Protein AF-A0A0L7QN24-F1 (afdb_monomer)

Nearest PDB structures (foldseek):
  1u5f-assembly1_A  TM=8.787E-01  e=1.308E-06  Mus musculus
  1u5g-assembly3_C  TM=8.044E-01  e=2.985E-06  Mus musculus
  1u5e-assembly1_B  TM=7.396E-01  e=1.473E-05  Mus musculus
  2w2w-assembly9_I  TM=8.359E-01  e=1.752E-04  Homo sapiens
  1u5d-assembly1_A  TM=7.646E-01  e=5.516E-05  Homo sapiens

InterPro domains:
  IPR001849 Pleckstrin homology domain [PF00169] (56-93)
  IPR001849 Pleckstrin homology domain [PF00169] (120-210)
  IPR001849 Pleckstrin homology domain [PS50003] (54-210)
  IPR011993 PH-like domain superfamily [G3DSA:2.30.29.30] (43-113)
  IPR011993 PH-like domain superfamily [G3DSA:2.30.29.30] (114-210)

Solvent-accessible surface area (backbone atoms only — not comparable to full-atom values): 12507 Å² total; per-residue (Å²): 89,30,50,73,88,40,77,46,84,88,54,50,72,71,52,52,53,47,62,64,65,67,79,55,100,60,45,41,35,41,38,55,60,59,75,85,81,79,66,85,83,74,82,79,82,85,80,94,80,79,92,85,69,80,60,80,42,72,48,79,46,76,41,76,56,87,65,94,61,101,57,96,45,72,43,72,28,20,34,39,33,38,92,88,74,47,78,45,77,38,81,52,77,73,72,40,72,60,61,57,49,51,58,58,51,34,66,37,27,58,78,68,58,75,85,55,79,44,71,49,70,34,34,33,59,46,96,59,43,89,81,52,97,31,96,81,24,48,45,74,27,24,34,41,31,44,64,35,28,40,35,36,19,80,39,70,82,31,57,40,35,84,45,74,46,80,36,61,59,18,34,38,31,57,58,37,89,86,52,80,82,51,66,52,25,26,26,38,40,45,78,53,82,91,50,76,68,44,43,38,24,34,95,38,67,70,65,63,74,109

Organism: NCBI:txid597456

Secondary structure (DSSP, 8-state):
-EETTEE-TT--HHHHHHHHTSS-SS-EEE---STTTS-----------S--PPPSEEEEEEEE----SS---EEEEEEEE-TTS-EEEESSS---HHHHHHHHHTTS-GGG--S-SEEEEEEEEPS-GGGSS-TTSEEEEEEEEETTEEEEESSTT-SS-SEEEE-TTPEEES--TTSTT-TTEEEEE-SSTTSPPEEEE-SSHHHHT-

Foldseek 3Di:
DDKPPHDCPPPDPVRVVCSQVVDDPKIKDADAFPVPPDDDPPPDPDDDDDPPDAFPDKDWDWDFDPDPDDDRDIAIWIWTQHPVRDIDTHNDPCPPVVVVVVVVCQQAQLVPDPPFPDWDKKWWAAPCCPPDPDVLSTDIWTWTHHRQKIFTHNDNGGGGGPDIDNQHRWMKIQDDPPSPPAPQKIKTHHPPNVDDIIIIHDPDVVVSVD

Sequence (210 aa):
MSVNGKSVMDATHSEVVRLAHSGTDVLELEVARTCNVLAPRVARTGTKEGTDEAPLCSGYLWRKSASSSTTDKWVR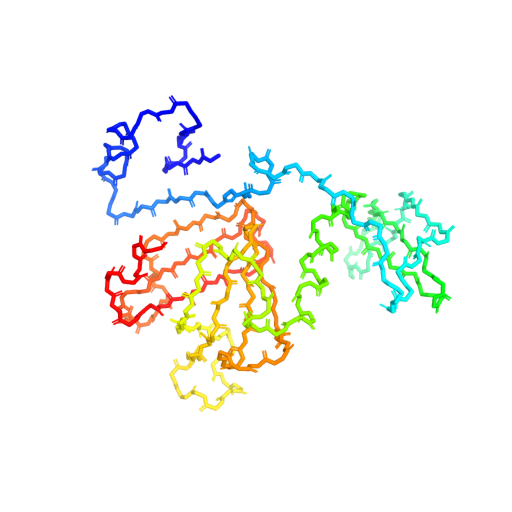RWFVLRRDNCLYYYKTDAIDTWLQASLRMSGTAACAIQRPDCFGYLSKQQEHARKTSSPTGWSRRYCVLKDAALYFYDDANAEKAFGVACLHGFRVHSSAPTSGGRKHAFELQPPDPTQRNYIFATESEMDKKR

Structure (mmCIF, N/CA/C/O backbone):
data_AF-A0A0L7QN24-F1
#
_entry.id   AF-A0A0L7QN24-F1
#
loop_
_atom_site.group_PDB
_atom_site.id
_atom_site.type_symbol
_atom_site.label_atom_id
_atom_site.label_alt_id
_atom_site.label_comp_id
_atom_site.label_asym_id
_atom_site.label_entity_id
_atom_site.label_seq_id
_atom_site.pdbx_PDB_ins_code
_atom_site.Cartn_x
_atom_site.Cartn_y
_atom_site.Cartn_z
_atom_site.occupancy
_atom_site.B_iso_or_equiv
_atom_site.auth_seq_id
_atom_site.auth_comp_id
_atom_site.auth_asym_id
_atom_site.auth_atom_id
_atom_site.pdbx_PDB_model_num
ATOM 1 N N . MET A 1 1 ? -12.753 -8.609 7.256 1.00 71.62 1 MET A N 1
ATOM 2 C CA . MET A 1 1 ? -13.008 -7.223 6.816 1.00 71.62 1 MET A CA 1
ATOM 3 C C . MET A 1 1 ? -13.867 -6.564 7.876 1.00 71.62 1 MET A C 1
ATOM 5 O O . MET A 1 1 ? -14.884 -7.147 8.248 1.00 71.62 1 MET A O 1
ATOM 9 N N . SER A 1 2 ? -13.442 -5.415 8.400 1.00 81.56 2 SER A N 1
ATOM 10 C CA . SER A 1 2 ? -14.141 -4.710 9.477 1.00 81.56 2 SER A CA 1
ATOM 11 C C . SER A 1 2 ? -14.136 -3.189 9.267 1.00 81.56 2 SER A C 1
ATOM 13 O O . SER A 1 2 ? -13.233 -2.654 8.621 1.00 81.56 2 SER A O 1
ATOM 15 N N . VAL A 1 3 ? -15.160 -2.512 9.796 1.00 82.00 3 VAL A N 1
ATOM 16 C CA . VAL A 1 3 ? -15.294 -1.045 9.845 1.00 82.00 3 VAL A CA 1
ATOM 17 C C . VAL A 1 3 ? -15.537 -0.645 11.296 1.00 82.00 3 VAL A C 1
ATOM 19 O O . VAL A 1 3 ? -16.446 -1.177 11.936 1.00 82.00 3 VAL A O 1
ATOM 22 N N . ASN A 1 4 ? -14.715 0.257 11.834 1.00 82.75 4 ASN A N 1
ATOM 23 C CA . ASN A 1 4 ? -14.750 0.684 13.238 1.00 82.75 4 ASN A CA 1
ATOM 24 C C . ASN A 1 4 ? -14.770 -0.514 14.216 1.00 82.75 4 ASN A C 1
ATOM 26 O O . ASN A 1 4 ? -15.547 -0.554 15.170 1.00 82.75 4 ASN A O 1
ATOM 30 N N . GLY A 1 5 ? -13.968 -1.548 13.923 1.00 76.75 5 GLY A N 1
ATOM 31 C CA . GLY A 1 5 ? -13.866 -2.777 14.721 1.00 76.75 5 GLY A CA 1
ATOM 32 C C . GLY A 1 5 ? -15.035 -3.764 14.586 1.00 76.75 5 GLY A C 1
ATOM 33 O O . GLY A 1 5 ? -14.993 -4.834 15.192 1.00 76.75 5 GLY A O 1
ATOM 34 N N . LYS A 1 6 ? -16.066 -3.459 13.788 1.00 81.62 6 LYS A N 1
ATOM 35 C CA . LYS A 1 6 ? -17.205 -4.357 13.536 1.00 81.62 6 LYS A CA 1
ATOM 36 C C . LYS A 1 6 ? -17.009 -5.123 12.232 1.00 81.62 6 LYS A C 1
ATOM 38 O O . LYS A 1 6 ? -16.718 -4.518 11.203 1.00 81.62 6 LYS A O 1
ATOM 43 N N . SER A 1 7 ? -17.168 -6.448 12.268 1.00 83.75 7 SER A N 1
ATOM 44 C CA . SER A 1 7 ? -17.110 -7.293 11.064 1.00 83.75 7 SER A CA 1
ATOM 45 C C . SER A 1 7 ? -18.200 -6.890 10.069 1.00 83.75 7 SER A C 1
ATOM 47 O O . SER A 1 7 ? -19.348 -6.700 10.462 1.00 83.75 7 SER A O 1
ATOM 49 N N . VAL A 1 8 ? -17.840 -6.782 8.788 1.00 84.69 8 VAL A N 1
ATOM 50 C CA . VAL A 1 8 ? -18.766 -6.432 7.691 1.00 84.69 8 VAL A CA 1
ATOM 51 C C . VAL A 1 8 ? -18.873 -7.526 6.628 1.00 84.69 8 VAL A C 1
ATOM 53 O O . VAL A 1 8 ? -19.396 -7.281 5.550 1.00 84.69 8 VAL A O 1
ATOM 56 N N . MET A 1 9 ? -18.373 -8.731 6.917 1.00 79.31 9 MET A N 1
ATOM 57 C CA . MET A 1 9 ? -18.348 -9.841 5.951 1.00 79.31 9 MET A CA 1
ATOM 58 C C . MET A 1 9 ? -19.751 -10.221 5.447 1.00 79.31 9 MET A C 1
ATOM 60 O O . MET A 1 9 ? -19.894 -10.547 4.275 1.00 79.31 9 MET A O 1
ATOM 64 N N . ASP A 1 10 ? -20.764 -10.102 6.310 1.00 81.25 10 ASP A N 1
ATOM 65 C CA . ASP A 1 10 ? -22.161 -10.453 6.016 1.00 81.25 10 ASP A CA 1
ATOM 66 C C . ASP A 1 10 ? -23.095 -9.224 6.018 1.00 81.25 10 ASP A C 1
ATOM 68 O O . ASP A 1 10 ? -24.317 -9.358 6.039 1.00 81.25 10 ASP A O 1
ATOM 72 N N . ALA A 1 11 ? -22.531 -8.010 6.039 1.00 81.62 11 ALA A N 1
ATOM 73 C CA . ALA A 1 11 ? -23.299 -6.771 6.141 1.00 81.62 11 ALA A CA 1
ATOM 74 C C . ALA A 1 11 ? -23.797 -6.290 4.769 1.00 81.62 11 ALA A C 1
ATOM 76 O O . ALA A 1 11 ? -23.082 -6.326 3.766 1.00 81.62 11 ALA A O 1
ATOM 77 N N . THR A 1 12 ? -25.013 -5.751 4.732 1.00 86.75 12 THR A N 1
ATOM 78 C CA . THR A 1 12 ? -25.559 -5.071 3.552 1.00 86.75 12 THR A CA 1
ATOM 79 C C . THR A 1 12 ? -24.846 -3.742 3.295 1.00 86.75 12 THR A C 1
ATOM 81 O O . THR A 1 12 ? -24.333 -3.098 4.212 1.00 86.75 12 THR A O 1
ATOM 84 N N . HIS A 1 13 ? -24.870 -3.258 2.048 1.00 78.12 13 HIS A N 1
ATOM 85 C CA . HIS A 1 13 ? -24.286 -1.957 1.696 1.00 78.12 13 HIS A CA 1
ATOM 86 C C . HIS A 1 13 ? -24.811 -0.820 2.593 1.00 78.12 13 HIS A C 1
ATOM 88 O O . HIS A 1 13 ? -24.036 -0.012 3.097 1.00 78.12 13 HIS A O 1
ATOM 94 N N . SER A 1 14 ? -26.118 -0.797 2.872 1.00 85.44 14 SER A N 1
ATOM 95 C CA . SER A 1 14 ? -26.737 0.192 3.762 1.00 85.44 14 SER A CA 1
ATOM 96 C C . SER A 1 14 ? -26.257 0.084 5.215 1.00 85.44 14 SER A C 1
ATOM 98 O O . SER A 1 14 ? -26.184 1.093 5.913 1.00 85.44 14 SER A O 1
ATOM 100 N N . GLU A 1 15 ? -25.925 -1.110 5.706 1.00 83.56 15 GLU A N 1
ATOM 101 C CA . GLU A 1 15 ? -25.316 -1.297 7.031 1.00 83.56 15 GLU A CA 1
ATOM 102 C C . GLU A 1 15 ? -23.884 -0.786 7.068 1.00 83.56 15 GLU A C 1
ATOM 104 O O . GLU A 1 15 ? -23.530 -0.063 7.996 1.00 83.56 15 GLU A O 1
ATOM 109 N N . VAL A 1 16 ? -23.093 -1.075 6.035 1.00 80.94 16 VAL A N 1
ATOM 110 C CA . VAL A 1 16 ? -21.716 -0.579 5.923 1.00 80.94 16 VAL A CA 1
ATOM 111 C C . VAL A 1 16 ? -21.689 0.947 5.851 1.00 80.94 16 VAL A C 1
ATOM 113 O O . VAL A 1 16 ? -20.918 1.578 6.569 1.00 80.94 16 VAL A O 1
ATOM 116 N N . VAL A 1 17 ? -22.575 1.559 5.061 1.00 80.94 17 VAL A N 1
ATOM 117 C CA . VAL A 1 17 ? -22.703 3.023 4.981 1.00 80.94 17 VAL A CA 1
ATOM 118 C C . VAL A 1 17 ? -23.107 3.615 6.333 1.00 80.94 17 VAL A C 1
ATOM 120 O O . VAL A 1 17 ? -22.530 4.608 6.769 1.00 80.94 17 VAL A O 1
ATOM 123 N N . ARG A 1 18 ? -24.058 2.994 7.044 1.00 82.75 18 ARG A N 1
ATOM 124 C CA . ARG A 1 18 ? -24.439 3.440 8.394 1.00 82.75 18 ARG A CA 1
ATOM 125 C C . ARG A 1 18 ? -23.278 3.339 9.378 1.00 82.75 18 ARG A C 1
ATOM 127 O O . ARG A 1 18 ? -23.085 4.267 10.152 1.00 82.75 18 ARG A O 1
ATOM 134 N N . LEU A 1 19 ? -22.501 2.257 9.333 1.00 81.25 19 LEU A N 1
ATOM 135 C CA . LEU A 1 19 ? -21.308 2.073 10.164 1.00 81.25 19 LEU A CA 1
ATOM 136 C C . LEU A 1 19 ? -20.216 3.097 9.847 1.00 81.25 19 LEU A C 1
ATOM 138 O O . LEU A 1 19 ? -19.569 3.596 10.765 1.00 81.25 19 LEU A O 1
ATOM 142 N N . ALA A 1 20 ? -20.044 3.448 8.572 1.00 77.81 20 ALA A N 1
ATOM 143 C CA . ALA A 1 20 ? -19.109 4.486 8.163 1.00 77.81 20 ALA A CA 1
ATOM 144 C C . ALA A 1 20 ? -19.512 5.878 8.679 1.00 77.81 20 ALA A C 1
ATOM 146 O O . ALA A 1 20 ? -18.651 6.713 8.935 1.00 77.81 20 ALA A O 1
ATOM 147 N N . HIS A 1 21 ? -20.812 6.114 8.874 1.00 76.38 21 HIS A N 1
ATOM 148 C CA . HIS A 1 21 ? -21.353 7.376 9.380 1.00 76.38 21 HIS A CA 1
ATOM 149 C C . HIS A 1 21 ? -21.663 7.371 10.890 1.00 76.38 21 HIS A C 1
ATOM 151 O O . HIS A 1 21 ? -22.143 8.378 11.408 1.00 76.38 21 HIS A O 1
ATOM 157 N N . SER A 1 22 ? -21.415 6.278 11.627 1.00 67.81 22 SER A N 1
ATOM 158 C CA . SER A 1 22 ? -21.917 6.107 13.002 1.00 67.81 22 SER A CA 1
ATOM 159 C C . SER A 1 22 ? -21.110 6.821 14.106 1.00 67.81 22 SER A C 1
ATOM 161 O O . SER A 1 22 ? -20.879 6.244 15.165 1.00 67.81 22 SER A O 1
ATOM 163 N N . GLY A 1 23 ? -20.739 8.088 13.912 1.00 53.03 23 GLY A N 1
ATOM 164 C CA . GLY A 1 23 ? -20.464 9.010 15.027 1.00 53.03 23 GLY A CA 1
ATOM 165 C C . GLY A 1 23 ? -19.011 9.198 15.479 1.00 53.03 23 GLY A C 1
ATOM 166 O O . GLY A 1 23 ? -18.789 9.960 16.416 1.00 53.03 23 GLY A O 1
ATOM 167 N N . THR A 1 24 ? -18.016 8.586 14.834 1.00 58.31 24 THR A N 1
ATOM 168 C CA . THR A 1 24 ? -16.612 8.999 14.990 1.00 58.31 24 THR A CA 1
ATOM 169 C C . THR A 1 24 ? -16.192 9.842 13.790 1.00 58.31 24 THR A C 1
ATOM 171 O O . THR A 1 24 ? -16.360 9.426 12.649 1.00 58.31 24 THR A O 1
ATOM 174 N N . ASP A 1 25 ? -15.599 11.014 14.040 1.00 63.34 25 ASP A N 1
ATOM 175 C CA . ASP A 1 25 ? -14.969 11.857 12.999 1.00 63.34 25 ASP A CA 1
ATOM 176 C C . ASP A 1 25 ? -13.773 11.144 12.321 1.00 63.34 25 ASP A C 1
ATOM 178 O O . ASP A 1 25 ? -13.231 11.564 11.301 1.00 63.34 25 ASP A O 1
ATOM 182 N N . VAL A 1 26 ? -13.367 10.004 12.890 1.00 63.16 26 VAL A N 1
ATOM 183 C CA . VAL A 1 26 ? -12.352 9.100 12.363 1.00 63.16 26 VAL A CA 1
ATOM 184 C C . VAL A 1 26 ? -13.021 7.802 11.921 1.00 63.16 26 VAL A C 1
ATOM 186 O O . VAL A 1 26 ? -13.612 7.087 12.731 1.00 63.16 26 VAL A O 1
ATOM 189 N N . LEU A 1 27 ? -12.898 7.497 10.631 1.00 75.81 27 LEU A N 1
ATOM 190 C CA . LEU A 1 27 ? -13.271 6.212 10.050 1.00 75.81 27 LEU A CA 1
ATOM 191 C C . LEU A 1 27 ? -12.057 5.274 10.073 1.00 75.81 27 LEU A C 1
ATOM 193 O O . LEU A 1 27 ? -11.007 5.634 9.532 1.00 75.81 27 LEU A O 1
ATOM 197 N N . GLU A 1 28 ? -12.214 4.098 10.684 1.00 79.19 28 GLU A N 1
ATOM 198 C CA . GLU A 1 28 ? -11.211 3.029 10.737 1.00 79.19 28 GLU A CA 1
ATOM 199 C C . GLU A 1 28 ? -11.658 1.843 9.871 1.00 79.19 28 GLU A C 1
ATOM 201 O O . GLU A 1 28 ? -12.734 1.280 10.089 1.00 79.19 28 GLU A O 1
ATOM 206 N N . LEU A 1 29 ? -10.843 1.442 8.892 1.00 81.75 29 LEU A N 1
ATOM 207 C CA . LEU A 1 29 ? -11.128 0.296 8.018 1.00 81.75 29 LEU A CA 1
ATOM 208 C C . LEU A 1 29 ? -9.993 -0.719 8.046 1.00 81.75 29 LEU A C 1
ATOM 210 O O . LEU A 1 29 ? -8.833 -0.341 8.024 1.00 81.75 29 LEU A O 1
ATOM 214 N N . GLU A 1 30 ? -10.297 -2.010 8.005 1.00 80.88 30 GLU A N 1
ATOM 215 C CA . GLU A 1 30 ? -9.267 -3.050 7.925 1.00 80.88 30 GLU A CA 1
ATOM 216 C C . GLU A 1 30 ? -9.034 -3.526 6.483 1.00 80.88 30 GLU A C 1
ATOM 218 O O . GLU A 1 30 ? -9.963 -3.975 5.804 1.00 80.88 30 GLU A O 1
ATOM 223 N N . VAL A 1 31 ? -7.778 -3.501 6.031 1.00 81.44 31 VAL A N 1
ATOM 224 C CA . VAL A 1 31 ? -7.393 -3.944 4.686 1.00 81.44 31 VAL A CA 1
ATOM 225 C C . VAL A 1 31 ? -7.371 -5.475 4.608 1.00 81.44 31 VAL A C 1
ATOM 227 O O . VAL A 1 31 ? -6.547 -6.165 5.221 1.00 81.44 31 VAL A O 1
ATOM 230 N N . ALA A 1 32 ? -8.266 -6.023 3.789 1.00 70.06 32 ALA A N 1
ATOM 231 C CA . ALA A 1 32 ? -8.366 -7.452 3.519 1.00 70.06 32 ALA A CA 1
ATOM 232 C C . ALA A 1 32 ? -7.778 -7.810 2.148 1.00 70.06 32 ALA A C 1
ATOM 234 O O . ALA A 1 32 ? -7.809 -7.018 1.211 1.00 70.06 32 ALA A O 1
ATOM 235 N N . ARG A 1 33 ? -7.257 -9.034 2.028 1.00 64.19 33 ARG A N 1
ATOM 236 C CA . ARG A 1 33 ? -6.782 -9.582 0.752 1.00 64.19 33 ARG A CA 1
ATOM 237 C C . ARG A 1 33 ? -7.963 -9.881 -0.170 1.00 64.19 33 ARG A C 1
ATOM 239 O O . ARG A 1 33 ? -8.938 -10.487 0.265 1.00 64.19 33 ARG A O 1
ATOM 246 N N . THR A 1 34 ? -7.824 -9.545 -1.446 1.00 58.19 34 THR A N 1
ATOM 247 C CA . THR A 1 34 ? -8.785 -9.873 -2.512 1.00 58.19 34 THR A CA 1
ATOM 248 C C . THR A 1 34 ? -8.530 -11.257 -3.132 1.00 58.19 34 THR A C 1
ATOM 250 O O . THR A 1 34 ? -9.441 -11.863 -3.698 1.00 58.19 34 THR A O 1
ATOM 253 N N . CYS A 1 35 ? -7.336 -11.835 -2.936 1.00 46.97 35 CYS A N 1
ATOM 254 C CA . CYS A 1 35 ? -6.883 -13.054 -3.621 1.00 46.97 35 CYS A CA 1
ATOM 255 C C . CYS A 1 35 ? -7.518 -14.391 -3.190 1.00 46.97 35 CYS A C 1
ATOM 257 O O . CYS A 1 35 ? -7.135 -15.427 -3.729 1.00 46.97 35 CYS A O 1
ATOM 259 N N . ASN A 1 36 ? -8.513 -14.402 -2.296 1.00 39.91 36 ASN A N 1
ATOM 260 C CA . ASN A 1 36 ? -9.172 -15.646 -1.869 1.00 39.91 36 ASN A CA 1
ATOM 261 C C . ASN A 1 36 ? -10.642 -15.777 -2.301 1.00 39.91 36 ASN A C 1
ATOM 263 O O . ASN A 1 36 ? -11.242 -16.806 -2.010 1.00 39.91 36 ASN A O 1
ATOM 267 N N . VAL A 1 37 ? -11.231 -14.781 -2.980 1.00 39.78 37 VAL A N 1
ATOM 268 C CA . VAL A 1 37 ? -12.686 -14.786 -3.249 1.00 39.78 37 VAL A CA 1
ATOM 269 C C . VAL A 1 37 ? -13.047 -14.974 -4.729 1.00 39.78 37 VAL A C 1
ATOM 271 O O . VAL A 1 37 ? -14.113 -15.513 -4.991 1.00 39.78 37 VAL A O 1
ATOM 274 N N . LEU A 1 38 ? -12.200 -14.627 -5.717 1.00 33.38 38 LEU A N 1
ATOM 275 C CA . LEU A 1 38 ? -12.644 -14.627 -7.134 1.00 33.38 38 LEU A CA 1
ATOM 276 C C . LEU A 1 38 ? -11.627 -15.049 -8.216 1.00 33.38 38 LEU A C 1
ATOM 278 O O . LEU A 1 38 ? -11.888 -14.842 -9.399 1.00 33.38 38 LEU A O 1
ATOM 282 N N . ALA A 1 39 ? -10.495 -15.676 -7.887 1.00 31.88 39 ALA A N 1
ATOM 283 C CA . ALA A 1 39 ? -9.560 -16.143 -8.919 1.00 31.88 39 ALA A CA 1
ATOM 284 C C . ALA A 1 39 ? -9.294 -17.653 -8.805 1.00 31.88 39 ALA A C 1
ATOM 286 O O . ALA A 1 39 ? -8.505 -18.067 -7.953 1.00 31.88 39 ALA A O 1
ATOM 287 N N . PRO A 1 40 ? -9.893 -18.498 -9.671 1.00 31.02 40 PRO A N 1
ATOM 288 C CA . PRO A 1 40 ? -9.422 -19.862 -9.849 1.00 31.02 40 PRO A CA 1
ATOM 289 C C . PRO A 1 40 ? -7.939 -19.808 -10.212 1.00 31.02 40 PRO A C 1
ATOM 291 O O . PRO A 1 40 ? -7.544 -19.125 -11.162 1.00 31.02 40 PRO A O 1
ATOM 294 N N . ARG A 1 41 ? -7.104 -20.513 -9.446 1.00 34.31 41 ARG A N 1
ATOM 295 C CA . ARG A 1 41 ? -5.695 -20.728 -9.782 1.00 34.31 41 ARG A CA 1
ATOM 296 C C . ARG A 1 41 ? -5.629 -21.532 -11.079 1.00 34.31 41 ARG A C 1
ATOM 298 O O . ARG A 1 41 ? -5.603 -22.757 -11.053 1.00 34.31 41 ARG A O 1
ATOM 305 N N . VAL A 1 42 ? -5.603 -20.851 -12.221 1.00 34.84 42 VAL A N 1
ATOM 306 C CA . VAL A 1 42 ? -5.239 -21.487 -13.486 1.00 34.84 42 VAL A CA 1
ATOM 307 C C . VAL A 1 42 ? -3.735 -21.716 -13.433 1.00 34.84 42 VAL A C 1
ATOM 309 O O . VAL A 1 42 ? -2.945 -20.779 -13.557 1.00 34.84 42 VAL A O 1
ATOM 312 N N . ALA A 1 43 ? -3.341 -22.967 -13.202 1.00 32.94 43 ALA A N 1
ATOM 313 C CA . ALA A 1 43 ? -1.973 -23.411 -13.396 1.00 32.94 43 ALA A CA 1
ATOM 314 C C . ALA A 1 43 ? -1.598 -23.156 -14.863 1.00 32.94 43 ALA A C 1
ATOM 316 O O . ALA A 1 43 ? -2.100 -23.824 -15.764 1.00 32.94 43 ALA A O 1
ATOM 317 N N . ARG A 1 44 ? -0.755 -22.153 -15.123 1.00 34.94 44 ARG A N 1
ATOM 318 C CA . ARG A 1 44 ? -0.186 -21.963 -16.456 1.00 34.94 44 ARG A CA 1
ATOM 319 C C . ARG A 1 44 ? 1.023 -22.871 -16.611 1.00 34.94 44 ARG A C 1
ATOM 321 O O . ARG A 1 44 ? 2.075 -22.645 -16.021 1.00 34.94 44 ARG A O 1
ATOM 328 N N . THR A 1 45 ? 0.836 -23.899 -17.425 1.00 36.19 45 THR A N 1
ATOM 329 C CA . THR A 1 45 ? 1.891 -24.662 -18.080 1.00 36.19 45 THR A CA 1
ATOM 330 C C . THR A 1 45 ? 2.606 -23.775 -19.103 1.00 36.19 45 THR A C 1
ATOM 332 O O . THR A 1 45 ? 1.958 -23.252 -20.006 1.00 36.19 45 THR A O 1
ATOM 335 N N . GLY A 1 46 ? 3.932 -23.664 -18.987 1.00 40.88 46 GLY A N 1
ATOM 336 C CA . GLY A 1 46 ? 4.824 -23.322 -20.101 1.00 40.88 46 GLY A CA 1
ATOM 337 C C . GLY A 1 46 ? 5.174 -21.844 -20.291 1.00 40.88 46 GLY A C 1
ATOM 338 O O . GLY A 1 46 ? 4.489 -21.146 -21.020 1.00 40.88 46 GLY A O 1
ATOM 339 N N . THR A 1 47 ? 6.305 -21.430 -19.710 1.00 33.41 47 THR A N 1
ATOM 340 C CA . THR A 1 47 ? 7.407 -20.693 -20.372 1.00 33.41 47 THR A CA 1
ATOM 341 C C . THR A 1 47 ? 8.578 -20.638 -19.390 1.00 33.41 47 THR A C 1
ATOM 343 O O . THR A 1 47 ? 8.419 -20.194 -18.255 1.00 33.41 47 THR A O 1
ATOM 346 N N . LYS A 1 48 ? 9.734 -21.165 -19.802 1.00 43.94 48 LYS A N 1
ATOM 347 C CA . LYS A 1 48 ? 10.989 -21.128 -19.046 1.00 43.94 48 LYS A CA 1
ATOM 348 C C . LYS A 1 48 ? 11.568 -19.717 -19.131 1.00 43.94 48 LYS A C 1
ATOM 350 O O . LYS A 1 48 ? 11.831 -19.286 -20.241 1.00 43.94 48 LYS A O 1
ATOM 355 N N . GLU A 1 49 ? 11.786 -19.066 -17.989 1.00 33.88 49 GLU A N 1
ATOM 356 C CA . GLU A 1 49 ? 12.981 -18.263 -17.678 1.00 33.88 49 GLU A CA 1
ATOM 357 C C . GLU A 1 49 ? 12.902 -17.740 -16.232 1.00 33.88 49 GLU A C 1
ATOM 359 O O . GLU A 1 49 ? 11.889 -17.190 -15.809 1.00 33.88 49 GLU A O 1
ATOM 364 N N . GLY A 1 50 ? 13.972 -17.981 -15.463 1.00 36.78 50 GLY A N 1
ATOM 365 C CA . GLY A 1 50 ? 14.085 -17.694 -14.028 1.00 36.78 50 GLY A CA 1
ATOM 366 C C . GLY A 1 50 ? 13.789 -18.917 -13.155 1.00 36.78 50 GLY A C 1
ATOM 367 O O . GLY A 1 50 ? 12.651 -19.150 -12.762 1.00 36.78 50 GLY A O 1
ATOM 368 N N . THR A 1 51 ? 14.807 -19.729 -12.866 1.00 39.41 51 THR A N 1
ATOM 369 C CA . THR A 1 51 ? 14.730 -20.939 -12.029 1.00 39.41 51 THR A CA 1
ATOM 370 C C . THR A 1 51 ? 14.280 -20.621 -10.601 1.00 39.41 51 THR A C 1
ATOM 372 O O . THR A 1 51 ? 15.086 -20.340 -9.717 1.00 39.41 51 THR A O 1
ATOM 375 N N . ASP A 1 52 ? 12.972 -20.683 -10.385 1.00 47.19 52 ASP A N 1
ATOM 376 C CA . ASP A 1 52 ? 12.321 -20.656 -9.080 1.00 47.19 52 ASP A CA 1
ATOM 377 C C . ASP A 1 52 ? 12.303 -22.078 -8.514 1.00 47.19 52 ASP A C 1
ATOM 379 O O . ASP A 1 52 ? 11.359 -22.850 -8.689 1.00 47.19 52 ASP A O 1
ATOM 383 N N . GLU A 1 53 ? 13.424 -22.474 -7.926 1.00 54.50 53 GLU A N 1
ATOM 384 C CA . GLU A 1 53 ? 13.601 -23.821 -7.412 1.00 54.50 53 GLU A CA 1
ATOM 385 C C . GLU A 1 53 ? 13.233 -23.912 -5.924 1.00 54.50 53 GLU A C 1
ATOM 387 O O . GLU A 1 53 ? 13.640 -23.081 -5.108 1.00 54.50 53 GLU A O 1
ATOM 392 N N . ALA A 1 54 ? 12.461 -24.950 -5.575 1.00 57.75 54 ALA A N 1
ATOM 393 C CA . ALA A 1 54 ? 12.044 -25.244 -4.206 1.00 57.75 54 ALA A CA 1
ATOM 394 C C . ALA A 1 54 ? 13.244 -25.244 -3.232 1.00 57.75 54 ALA A C 1
ATOM 396 O O . ALA A 1 54 ? 14.347 -25.654 -3.619 1.00 57.75 54 ALA A O 1
ATOM 397 N N . PRO A 1 55 ? 13.053 -24.784 -1.978 1.00 66.44 55 PRO A N 1
ATOM 398 C CA . PRO A 1 55 ? 14.128 -24.766 -0.996 1.00 66.44 55 PRO A CA 1
ATOM 399 C C . PRO A 1 55 ? 14.658 -26.181 -0.754 1.00 66.44 55 PRO A C 1
ATOM 401 O O . PRO A 1 55 ? 13.887 -27.137 -0.717 1.00 66.44 55 PRO A O 1
ATOM 404 N N . LEU A 1 56 ? 15.973 -26.305 -0.563 1.00 71.38 56 LEU A N 1
ATOM 405 C CA . LEU A 1 56 ? 16.629 -27.586 -0.277 1.00 71.38 56 LEU A CA 1
ATOM 406 C C . LEU A 1 56 ? 16.125 -28.179 1.040 1.00 71.38 56 LEU A C 1
ATOM 408 O O . LEU A 1 56 ? 15.987 -29.390 1.177 1.00 71.38 56 LEU A O 1
ATOM 412 N N . CYS A 1 57 ? 15.867 -27.311 2.016 1.00 71.94 57 CYS A N 1
ATOM 413 C CA . CYS A 1 57 ? 15.322 -27.687 3.306 1.00 71.94 57 CYS A CA 1
ATOM 414 C C . CYS A 1 57 ? 14.579 -26.499 3.921 1.00 71.94 57 CYS A C 1
ATOM 416 O O . CYS A 1 57 ? 14.989 -25.343 3.768 1.00 71.94 57 CYS A O 1
ATOM 418 N N . SER A 1 58 ? 13.497 -26.778 4.639 1.00 81.00 58 SER A N 1
ATOM 419 C CA . SER A 1 58 ? 12.778 -25.778 5.420 1.00 81.00 58 SER A CA 1
ATOM 420 C C . SER A 1 58 ? 12.187 -26.398 6.679 1.00 81.00 58 SER A C 1
ATOM 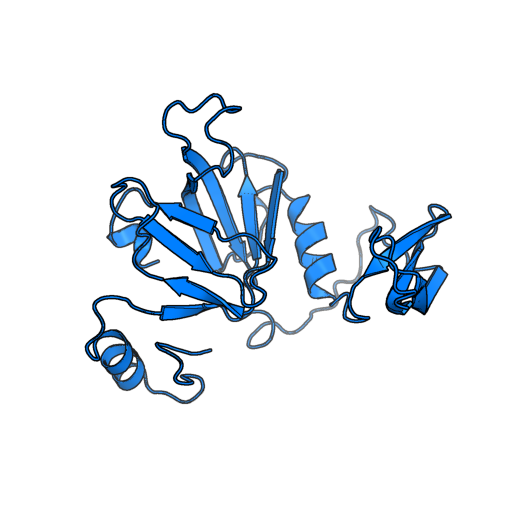422 O O . SER A 1 58 ? 11.708 -27.529 6.637 1.00 81.00 58 SER A O 1
ATOM 424 N N . GLY A 1 59 ? 12.212 -25.674 7.795 1.00 77.69 59 GLY A N 1
ATOM 425 C CA . GLY A 1 59 ? 11.780 -26.222 9.077 1.00 77.69 59 GLY A CA 1
ATOM 426 C C . GLY A 1 59 ? 11.826 -25.214 10.217 1.00 77.69 59 GLY A C 1
ATOM 427 O O . GLY A 1 59 ? 12.530 -24.205 10.162 1.00 77.69 59 GLY A O 1
ATOM 428 N N . TYR A 1 60 ? 11.084 -25.489 11.287 1.00 83.19 60 TYR A N 1
ATOM 429 C CA . TYR A 1 60 ? 11.177 -24.697 12.507 1.00 83.19 60 TYR A CA 1
ATOM 430 C C . TYR A 1 60 ? 12.422 -25.079 13.304 1.00 83.19 60 TYR A C 1
ATOM 432 O O . TYR A 1 60 ? 12.535 -26.218 13.750 1.00 83.19 60 TYR A O 1
ATOM 440 N N . LEU A 1 61 ? 13.295 -24.107 13.569 1.00 88.75 61 LEU A N 1
ATOM 441 C CA . LEU A 1 61 ? 14.435 -24.262 14.473 1.00 88.75 61 LEU A CA 1
ATOM 442 C C . LEU A 1 61 ? 14.385 -23.207 15.582 1.00 88.75 61 LEU A C 1
ATOM 444 O O . LEU A 1 61 ? 13.760 -22.146 15.452 1.00 88.75 61 LEU A O 1
ATOM 448 N N . TRP A 1 62 ? 15.057 -23.502 16.690 1.00 86.69 62 TRP A N 1
ATOM 449 C CA . TRP A 1 62 ? 15.255 -22.563 17.788 1.00 86.69 62 TRP A CA 1
ATOM 450 C C . TRP A 1 62 ? 16.585 -21.836 17.615 1.00 86.69 62 TRP A C 1
ATOM 452 O O . TRP A 1 62 ? 17.612 -22.448 17.339 1.00 86.69 62 TRP A O 1
ATOM 462 N N . ARG A 1 63 ? 16.566 -20.517 17.795 1.00 84.94 63 ARG A N 1
ATOM 463 C CA . ARG A 1 63 ? 17.756 -19.659 17.770 1.00 84.94 63 ARG A CA 1
ATOM 464 C C . ARG A 1 63 ? 17.883 -18.911 19.091 1.00 84.94 63 ARG A C 1
ATOM 466 O O . ARG A 1 63 ? 16.876 -18.437 19.612 1.00 84.94 63 ARG A O 1
ATOM 473 N N . LYS A 1 64 ? 19.111 -18.683 19.550 1.00 82.31 64 LYS A N 1
ATOM 474 C CA . LYS A 1 64 ? 19.403 -17.744 20.638 1.00 82.31 64 LYS A CA 1
ATOM 475 C C . LYS A 1 64 ? 19.172 -16.293 20.186 1.00 82.31 64 LYS A C 1
ATOM 477 O O . LYS A 1 64 ? 19.681 -15.869 19.150 1.00 82.31 64 LYS A O 1
ATOM 482 N N . SER A 1 65 ? 18.354 -15.543 20.921 1.00 73.38 65 SER A N 1
ATOM 483 C CA . SER A 1 65 ? 18.106 -14.124 20.647 1.00 73.38 65 SER A CA 1
ATOM 484 C C . SER A 1 65 ? 19.404 -13.324 20.793 1.00 73.38 65 SER A C 1
ATOM 486 O O . SER A 1 65 ? 20.079 -13.444 21.808 1.00 73.38 65 SER A O 1
ATOM 488 N N . ALA A 1 66 ? 19.739 -12.493 19.802 1.00 66.69 66 ALA A N 1
ATOM 489 C CA . ALA A 1 66 ? 20.955 -11.671 19.804 1.00 66.69 66 ALA A CA 1
ATOM 490 C C . ALA A 1 66 ? 20.841 -10.388 20.662 1.00 66.69 66 ALA A C 1
ATOM 492 O O . ALA A 1 66 ? 21.728 -9.541 20.625 1.00 66.69 66 ALA A O 1
ATOM 493 N N . SER A 1 67 ? 19.744 -10.213 21.408 1.00 61.12 67 SER A N 1
ATOM 494 C CA . SER A 1 67 ? 19.539 -9.043 22.273 1.00 61.12 67 SER A CA 1
ATOM 495 C C . SER A 1 67 ? 20.480 -9.092 23.477 1.00 61.12 67 SER A C 1
ATOM 497 O O . SER A 1 67 ? 20.474 -10.067 24.226 1.00 61.12 67 SER A O 1
ATOM 499 N N . SER A 1 68 ? 21.253 -8.024 23.686 1.00 53.28 68 SER A N 1
ATOM 500 C CA . SER A 1 68 ? 22.337 -7.884 24.672 1.00 53.28 68 SER A CA 1
ATOM 501 C C . SER A 1 68 ? 21.888 -7.766 26.140 1.00 53.28 68 SER A C 1
ATOM 503 O O . SER A 1 68 ? 22.559 -7.127 26.946 1.00 53.28 68 SER A O 1
ATOM 505 N N . SER A 1 69 ? 20.748 -8.341 26.512 1.00 58.72 69 SER A N 1
ATOM 506 C CA . SER A 1 69 ? 20.157 -8.210 27.847 1.00 58.72 69 SER A CA 1
ATOM 507 C C . SER A 1 69 ? 20.027 -9.581 28.506 1.00 58.72 69 SER A C 1
ATOM 509 O O . SER A 1 69 ? 19.011 -10.237 28.296 1.00 58.72 69 SER A O 1
ATOM 511 N N . THR A 1 70 ? 21.080 -10.003 29.221 1.00 55.00 70 THR A N 1
ATOM 512 C CA . THR A 1 70 ? 21.169 -10.939 30.382 1.00 55.00 70 THR A CA 1
ATOM 513 C C . THR A 1 70 ? 20.211 -12.141 30.522 1.00 55.00 70 THR A C 1
ATOM 515 O O . THR A 1 70 ? 20.196 -12.799 31.556 1.00 55.00 70 THR A O 1
ATOM 518 N N . THR A 1 71 ? 19.448 -12.503 29.498 1.00 60.16 71 THR A N 1
ATOM 519 C CA . THR A 1 71 ? 18.491 -13.607 29.494 1.00 60.16 71 THR A CA 1
ATOM 520 C C . THR A 1 71 ? 18.633 -14.369 28.189 1.00 60.16 71 THR A C 1
ATOM 522 O O . THR A 1 71 ? 18.362 -13.854 27.102 1.00 60.16 71 THR A O 1
ATOM 525 N N . ASP A 1 72 ? 19.070 -15.621 28.306 1.00 67.44 72 ASP A N 1
ATOM 526 C CA . ASP A 1 72 ? 19.209 -16.568 27.203 1.00 67.44 72 ASP A CA 1
ATOM 527 C C . ASP A 1 72 ? 17.828 -16.957 26.662 1.00 67.44 72 ASP A C 1
ATOM 529 O O . ASP A 1 72 ? 17.264 -18.010 26.956 1.00 67.44 72 ASP A O 1
ATOM 533 N N . LYS A 1 73 ? 17.247 -16.064 25.861 1.00 79.50 73 LYS A N 1
ATOM 534 C CA . LYS A 1 73 ? 15.932 -16.260 25.262 1.00 79.50 73 LYS A CA 1
ATOM 535 C C . LYS A 1 73 ? 16.075 -16.984 23.930 1.00 79.50 73 LYS A C 1
ATOM 537 O O . LYS A 1 73 ? 16.529 -16.407 22.940 1.00 79.50 73 LYS A O 1
ATOM 542 N N . TRP A 1 74 ? 15.641 -18.237 23.887 1.00 85.75 74 TRP A N 1
ATOM 543 C CA . TRP A 1 74 ? 15.497 -18.987 22.643 1.00 85.75 74 TRP A CA 1
ATOM 544 C C . TRP A 1 74 ? 14.197 -18.597 21.936 1.00 85.75 74 TRP A C 1
ATOM 546 O O . TRP A 1 74 ? 13.140 -18.483 22.555 1.00 85.75 74 TRP A O 1
ATOM 556 N N . VAL A 1 75 ? 14.263 -18.371 20.625 1.00 82.50 75 VAL A N 1
ATOM 557 C CA . VAL A 1 75 ? 13.112 -18.010 19.792 1.00 82.50 75 VAL A CA 1
ATOM 558 C C . VAL A 1 75 ? 12.944 -19.006 18.648 1.00 82.50 75 VAL A C 1
ATOM 560 O O . VAL A 1 75 ? 13.879 -19.253 17.884 1.00 82.50 75 VAL A O 1
ATOM 563 N N . ARG A 1 76 ? 11.736 -19.566 18.514 1.00 82.81 76 ARG A N 1
ATOM 564 C CA . ARG A 1 76 ? 11.368 -20.469 17.414 1.00 82.81 76 ARG A CA 1
ATOM 565 C C . ARG A 1 76 ? 11.127 -19.668 16.138 1.00 82.81 76 ARG A C 1
ATOM 567 O O . ARG A 1 76 ? 10.437 -18.641 16.162 1.00 82.81 76 ARG A O 1
ATOM 574 N N . ARG A 1 77 ? 11.761 -20.081 15.042 1.00 83.56 77 ARG A N 1
ATOM 575 C CA . ARG A 1 77 ? 11.773 -19.381 13.750 1.00 83.56 77 ARG A CA 1
ATOM 576 C C . ARG A 1 77 ? 11.734 -20.405 12.618 1.00 83.56 77 ARG A C 1
ATOM 578 O O . ARG A 1 77 ? 12.255 -21.503 12.783 1.00 83.56 77 ARG A O 1
ATOM 585 N N . TRP A 1 78 ? 11.097 -20.062 11.506 1.00 80.69 78 TRP A N 1
ATOM 586 C CA . TRP A 1 78 ? 11.074 -20.904 10.311 1.00 80.69 78 TRP A CA 1
ATOM 587 C C . TRP A 1 78 ? 12.309 -20.625 9.471 1.00 80.69 78 TRP A C 1
ATOM 589 O O . TRP A 1 78 ? 12.515 -19.487 9.060 1.00 80.69 78 TRP A O 1
ATOM 599 N N . PHE A 1 79 ? 13.138 -21.630 9.248 1.00 82.50 79 PHE A N 1
ATOM 600 C CA . PHE A 1 79 ? 14.365 -21.523 8.475 1.00 82.50 79 PHE A CA 1
ATOM 601 C C . PHE A 1 79 ? 14.155 -22.078 7.075 1.00 82.50 79 PHE A C 1
ATOM 603 O O . PHE A 1 79 ? 13.409 -23.039 6.894 1.00 82.50 79 PHE A O 1
ATOM 610 N N . VAL A 1 80 ? 14.822 -21.475 6.094 1.00 77.50 80 VAL A N 1
ATOM 611 C CA . VAL A 1 80 ? 14.790 -21.905 4.695 1.00 77.50 80 VAL A CA 1
ATOM 612 C C . VAL A 1 80 ? 16.205 -21.887 4.140 1.00 77.50 80 VAL A C 1
ATOM 614 O O . VAL A 1 80 ? 16.825 -20.826 4.072 1.00 77.50 80 VAL A O 1
ATOM 617 N N . LEU A 1 81 ? 16.694 -23.056 3.734 1.00 75.88 81 LEU A N 1
ATOM 618 C CA . LEU A 1 81 ? 17.952 -23.221 3.018 1.00 75.88 81 LEU A CA 1
ATOM 619 C C . LEU A 1 81 ? 17.674 -23.216 1.514 1.00 75.88 81 LEU A C 1
ATOM 621 O O . LEU A 1 81 ? 16.916 -24.050 1.007 1.00 75.88 81 LEU A O 1
ATOM 625 N N . ARG A 1 82 ? 18.280 -22.270 0.803 1.00 73.50 82 ARG A N 1
ATOM 626 C CA . ARG A 1 82 ? 18.167 -22.143 -0.654 1.00 73.50 82 ARG A CA 1
ATOM 627 C C . ARG A 1 82 ? 19.404 -22.720 -1.353 1.00 73.50 82 ARG A C 1
ATOM 629 O O . ARG A 1 82 ? 20.414 -23.010 -0.717 1.00 73.50 82 ARG A O 1
ATOM 636 N N . ARG A 1 83 ? 19.308 -22.923 -2.673 1.00 71.44 83 ARG A N 1
ATOM 637 C CA . ARG A 1 83 ? 20.397 -23.466 -3.515 1.00 71.44 83 ARG A CA 1
ATOM 638 C C . ARG A 1 83 ? 21.572 -22.510 -3.720 1.00 71.44 83 ARG A C 1
ATOM 640 O O . ARG A 1 83 ? 22.639 -22.944 -4.131 1.00 71.44 83 ARG A O 1
ATOM 647 N N . ASP A 1 84 ? 21.394 -21.239 -3.377 1.00 68.62 84 ASP A N 1
ATOM 648 C CA . ASP A 1 84 ? 22.482 -20.269 -3.217 1.00 68.62 84 ASP A CA 1
ATOM 649 C C . ASP A 1 84 ? 23.337 -20.536 -1.958 1.00 68.62 84 ASP A C 1
ATOM 651 O O . ASP A 1 84 ? 24.257 -19.776 -1.668 1.00 68.62 84 ASP A O 1
ATOM 655 N N . ASN A 1 85 ? 23.049 -21.617 -1.220 1.00 70.38 85 ASN A N 1
ATOM 656 C CA . ASN A 1 85 ? 23.669 -21.998 0.048 1.00 70.38 85 ASN A CA 1
ATOM 657 C C . ASN A 1 85 ? 23.473 -20.965 1.171 1.00 70.38 85 ASN A C 1
ATOM 659 O O . ASN A 1 85 ? 24.161 -21.015 2.192 1.00 70.38 85 ASN A O 1
ATOM 663 N N . CYS A 1 86 ? 22.499 -20.062 1.026 1.00 67.75 86 CYS A N 1
ATOM 664 C CA . CYS A 1 86 ? 22.132 -19.094 2.049 1.00 67.75 86 CYS A CA 1
ATOM 665 C C . CYS A 1 86 ? 20.982 -19.618 2.918 1.00 67.75 86 CYS A C 1
ATOM 667 O O . CYS A 1 86 ? 19.981 -20.163 2.437 1.00 67.75 86 CYS A O 1
ATOM 669 N N . LEU A 1 87 ? 21.115 -19.407 4.231 1.00 72.25 87 LEU A N 1
ATOM 670 C CA . LEU A 1 87 ? 20.107 -19.762 5.224 1.00 72.25 87 LEU A CA 1
ATOM 671 C C . LEU A 1 87 ? 19.304 -18.523 5.636 1.00 72.25 87 LEU A C 1
ATOM 673 O O . LEU A 1 87 ? 19.810 -17.620 6.302 1.00 72.25 87 LEU A O 1
ATOM 677 N N . TYR A 1 88 ? 18.025 -18.514 5.284 1.00 72.56 88 TYR A N 1
ATOM 678 C CA . TYR A 1 88 ? 17.074 -17.470 5.652 1.00 72.56 88 TYR A CA 1
ATOM 679 C C . TYR A 1 88 ? 16.246 -17.897 6.858 1.00 72.56 88 TYR A C 1
ATOM 681 O O . TYR A 1 88 ? 16.112 -19.086 7.150 1.00 72.56 88 TYR A O 1
ATOM 689 N N . TYR A 1 89 ? 15.652 -16.928 7.553 1.00 71.44 89 TYR A N 1
ATOM 690 C CA . TYR A 1 89 ? 14.746 -17.208 8.657 1.00 71.44 89 TYR A CA 1
ATOM 691 C C . TYR A 1 89 ? 13.573 -16.231 8.729 1.00 71.44 89 TYR A C 1
ATOM 693 O O . TYR A 1 89 ? 13.711 -15.044 8.445 1.00 71.44 89 TYR A O 1
ATOM 701 N N . TYR A 1 90 ? 12.440 -16.720 9.222 1.00 70.69 90 TYR A N 1
ATOM 702 C CA . TYR A 1 90 ? 11.180 -15.989 9.317 1.00 70.69 90 TYR A CA 1
ATOM 703 C C . TYR A 1 90 ? 10.492 -16.263 10.657 1.00 70.69 90 TYR A C 1
ATOM 705 O O . TYR A 1 90 ? 10.852 -17.185 11.396 1.00 70.69 90 TYR A O 1
ATOM 713 N N . LYS A 1 91 ? 9.518 -15.421 11.015 1.00 72.56 91 LYS A N 1
ATOM 714 C CA . LYS A 1 91 ? 8.757 -15.561 12.268 1.00 72.56 91 LYS A CA 1
ATOM 715 C C . LYS A 1 91 ? 7.868 -16.813 12.247 1.00 72.56 91 LYS A C 1
ATOM 717 O O . LYS A 1 91 ? 7.746 -17.464 13.279 1.00 72.56 91 LYS A O 1
ATOM 722 N N . THR A 1 92 ? 7.325 -17.161 11.081 1.00 66.44 92 THR A N 1
ATOM 723 C CA . THR A 1 92 ? 6.369 -18.255 10.852 1.00 66.44 92 THR A CA 1
ATOM 724 C C . THR A 1 92 ? 6.706 -19.019 9.566 1.00 66.44 92 THR A C 1
ATOM 726 O O . THR A 1 92 ? 7.389 -18.487 8.692 1.00 66.44 92 THR A O 1
ATOM 729 N N . ASP A 1 93 ? 6.238 -20.265 9.464 1.00 60.09 93 ASP A N 1
ATOM 730 C CA . ASP A 1 93 ? 6.337 -21.145 8.283 1.00 60.09 93 ASP A CA 1
ATOM 731 C C . ASP A 1 93 ? 5.367 -20.796 7.163 1.00 60.09 93 ASP A C 1
ATOM 733 O O . ASP A 1 93 ? 5.556 -21.213 6.022 1.00 60.09 93 ASP A O 1
ATOM 737 N N . ALA A 1 94 ? 4.407 -19.925 7.464 1.00 57.06 94 ALA A N 1
ATOM 738 C CA . ALA A 1 94 ? 3.690 -19.132 6.487 1.00 57.06 94 ALA A CA 1
ATOM 739 C C . ALA A 1 94 ? 4.630 -18.112 5.814 1.00 57.06 94 ALA A C 1
ATOM 741 O O . ALA A 1 94 ? 4.389 -16.904 5.855 1.00 57.06 94 ALA A O 1
ATOM 742 N N . ILE A 1 95 ? 5.676 -18.585 5.120 1.00 53.88 95 ILE A N 1
ATOM 743 C CA . ILE A 1 95 ? 6.075 -17.943 3.861 1.00 53.88 95 ILE A CA 1
ATOM 744 C C . ILE A 1 95 ? 4.928 -18.236 2.921 1.00 53.88 95 ILE A C 1
ATOM 746 O O . ILE A 1 95 ? 4.898 -19.186 2.142 1.00 53.88 95 ILE A O 1
ATOM 750 N N . ASP A 1 96 ? 3.898 -17.459 3.154 1.00 56.53 96 ASP A N 1
ATOM 751 C CA . ASP A 1 96 ? 2.621 -17.648 2.563 1.00 56.53 96 ASP A CA 1
ATOM 752 C C . ASP A 1 96 ? 2.861 -17.395 1.077 1.00 56.53 96 ASP A C 1
ATOM 754 O O . ASP A 1 96 ? 3.543 -16.439 0.701 1.00 56.53 96 ASP A O 1
ATOM 758 N N . THR A 1 97 ? 2.435 -18.321 0.226 1.00 59.38 97 THR A N 1
ATOM 759 C CA . THR A 1 97 ? 2.694 -18.280 -1.225 1.00 59.38 97 THR A CA 1
ATOM 760 C C . THR A 1 97 ? 2.438 -16.898 -1.851 1.00 59.38 97 THR A C 1
ATOM 762 O O . THR A 1 97 ? 3.056 -16.551 -2.856 1.00 59.38 97 THR A O 1
ATOM 765 N N . TRP A 1 98 ? 1.594 -16.077 -1.216 1.00 59.66 98 TRP A N 1
ATOM 766 C CA . TRP A 1 98 ? 1.379 -14.674 -1.546 1.00 59.66 98 TRP A CA 1
ATOM 767 C C . TRP A 1 98 ? 2.555 -13.735 -1.256 1.00 59.66 98 TRP A C 1
ATOM 769 O O . TRP A 1 98 ? 2.787 -12.865 -2.077 1.00 59.66 98 TRP A O 1
ATOM 779 N N . LEU A 1 99 ? 3.332 -13.877 -0.176 1.00 62.41 99 LEU A N 1
ATOM 780 C CA . LEU A 1 99 ? 4.492 -13.008 0.081 1.00 62.41 99 LEU A CA 1
ATOM 781 C C . LEU A 1 99 ? 5.541 -13.210 -1.014 1.00 62.41 99 LEU A C 1
ATOM 783 O O . LEU A 1 99 ? 6.113 -12.249 -1.520 1.00 62.41 99 LEU A O 1
ATOM 787 N N . GLN A 1 100 ? 5.733 -14.463 -1.430 1.00 65.62 100 GLN A N 1
ATOM 788 C CA . GLN A 1 100 ? 6.563 -14.786 -2.587 1.00 65.62 100 GLN A CA 1
ATOM 789 C C . GLN A 1 100 ? 5.960 -14.235 -3.884 1.00 65.62 100 GLN A C 1
ATOM 791 O O . GLN A 1 100 ? 6.688 -13.661 -4.688 1.00 65.62 100 GLN A O 1
ATOM 796 N N . ALA A 1 101 ? 4.642 -14.335 -4.084 1.00 67.12 101 ALA A N 1
ATOM 797 C CA . ALA A 1 101 ? 3.978 -13.747 -5.249 1.00 67.12 101 ALA A CA 1
ATOM 798 C C . ALA A 1 101 ? 4.118 -12.213 -5.297 1.00 67.12 101 ALA A C 1
ATOM 800 O O . ALA A 1 101 ? 4.414 -11.660 -6.354 1.00 67.12 101 ALA A O 1
ATOM 801 N N . SER A 1 102 ? 3.979 -11.529 -4.160 1.00 71.38 102 SER A N 1
ATOM 802 C CA . SER A 1 102 ? 4.166 -10.084 -4.045 1.00 71.38 102 SER A CA 1
ATOM 803 C C . SER A 1 102 ? 5.618 -9.686 -4.289 1.00 71.38 102 SER A C 1
ATOM 805 O O . SER A 1 102 ? 5.888 -8.747 -5.029 1.00 71.38 102 SER A O 1
ATOM 807 N N . LEU A 1 103 ? 6.586 -10.431 -3.752 1.00 72.06 103 LEU A N 1
ATOM 808 C CA . LEU A 1 103 ? 8.001 -10.178 -4.035 1.00 72.06 103 LEU A CA 1
ATOM 809 C C . LEU A 1 103 ? 8.337 -10.368 -5.520 1.00 72.06 103 LEU A C 1
ATOM 811 O O . LEU A 1 103 ? 9.058 -9.547 -6.080 1.00 72.06 103 LEU A O 1
ATOM 815 N N . ARG A 1 104 ? 7.768 -11.382 -6.186 1.00 75.75 104 ARG A N 1
ATOM 816 C CA . ARG A 1 104 ? 7.904 -11.560 -7.644 1.00 75.75 104 ARG A CA 1
ATOM 817 C C . ARG A 1 104 ? 7.316 -10.378 -8.412 1.00 75.75 104 ARG A C 1
ATOM 819 O O . ARG A 1 104 ? 7.930 -9.890 -9.354 1.00 75.75 104 ARG A O 1
ATOM 826 N N . MET A 1 105 ? 6.158 -9.884 -7.983 1.00 78.31 105 MET A N 1
ATOM 827 C CA . MET A 1 105 ? 5.495 -8.740 -8.608 1.00 78.31 105 MET A CA 1
ATOM 828 C C . MET A 1 105 ? 6.283 -7.434 -8.449 1.00 78.31 105 MET A C 1
ATOM 830 O O . MET A 1 105 ? 6.245 -6.590 -9.339 1.00 78.31 105 MET A O 1
ATOM 834 N N . SER A 1 106 ? 7.081 -7.292 -7.386 1.00 82.88 106 SER A N 1
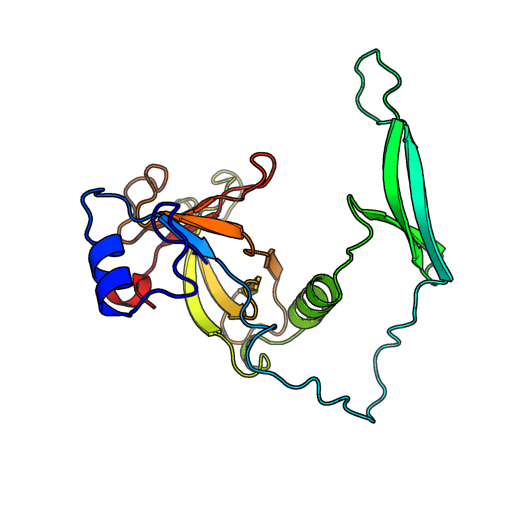ATOM 835 C CA . SER A 1 106 ? 7.996 -6.153 -7.223 1.00 82.88 106 SER A CA 1
ATOM 836 C C . SER A 1 106 ? 9.015 -6.025 -8.361 1.00 82.88 106 SER A C 1
ATOM 838 O O . SER A 1 106 ? 9.508 -4.926 -8.603 1.00 82.88 106 SER A O 1
ATOM 840 N N . GLY A 1 107 ? 9.345 -7.124 -9.047 1.00 83.56 107 GLY A N 1
ATOM 841 C CA . GLY A 1 107 ? 10.242 -7.134 -10.205 1.00 83.56 107 GLY A CA 1
ATOM 842 C C . GLY A 1 107 ? 9.553 -6.849 -11.541 1.00 83.56 107 GLY A C 1
ATOM 843 O O . GLY A 1 107 ? 10.192 -6.982 -12.576 1.00 83.56 107 GLY A O 1
ATOM 844 N N . THR A 1 108 ? 8.260 -6.514 -11.534 1.00 84.75 108 THR A N 1
ATOM 845 C CA . THR A 1 108 ? 7.484 -6.245 -12.751 1.00 84.75 108 THR A CA 1
ATOM 846 C C . THR A 1 108 ? 7.239 -4.754 -12.938 1.00 84.75 108 THR A C 1
ATOM 848 O O . THR A 1 108 ? 7.096 -4.015 -11.958 1.00 84.75 108 THR A O 1
ATOM 851 N N . ALA A 1 109 ? 7.152 -4.324 -14.199 1.00 89.94 109 ALA A N 1
ATOM 852 C CA . ALA A 1 109 ? 6.818 -2.950 -14.543 1.00 89.94 109 ALA A CA 1
ATOM 853 C C . ALA A 1 109 ? 5.426 -2.582 -14.025 1.00 89.94 109 ALA A C 1
ATOM 855 O O . ALA A 1 109 ? 4.519 -3.420 -14.019 1.00 89.94 109 ALA A O 1
ATOM 856 N N . ALA A 1 110 ? 5.230 -1.319 -13.645 1.00 88.50 110 ALA A N 1
ATOM 857 C CA . ALA A 1 110 ? 3.954 -0.873 -13.089 1.00 88.50 110 ALA A CA 1
ATOM 858 C C . ALA A 1 110 ? 2.777 -1.124 -14.055 1.00 88.50 110 ALA A C 1
ATOM 860 O O . ALA A 1 110 ? 1.699 -1.541 -13.634 1.00 88.50 110 ALA A O 1
ATOM 861 N N . CYS A 1 111 ? 3.007 -0.954 -15.361 1.00 89.69 111 CYS A N 1
ATOM 862 C CA . CYS A 1 111 ? 2.032 -1.227 -16.419 1.00 89.69 111 CYS A CA 1
ATOM 863 C C . CYS A 1 111 ? 1.803 -2.727 -16.700 1.00 89.69 111 CYS A C 1
ATOM 865 O O . CYS A 1 111 ? 0.786 -3.090 -17.290 1.00 89.69 111 CYS A O 1
ATOM 867 N N . ALA A 1 112 ? 2.715 -3.609 -16.277 1.00 90.44 112 ALA A N 1
ATOM 868 C CA . ALA A 1 112 ? 2.612 -5.051 -16.497 1.00 90.44 112 ALA A CA 1
ATOM 869 C C . ALA A 1 112 ? 1.743 -5.758 -15.440 1.00 90.44 112 ALA A C 1
ATOM 871 O O . ALA A 1 112 ? 1.289 -6.886 -15.671 1.00 90.44 112 ALA A O 1
ATOM 872 N N . ILE A 1 113 ? 1.466 -5.109 -14.301 1.00 86.75 113 ILE A N 1
ATOM 873 C CA . ILE A 1 113 ? 0.607 -5.660 -13.249 1.00 86.75 113 ILE A CA 1
ATOM 874 C C . ILE A 1 113 ? -0.832 -5.775 -13.766 1.00 86.75 113 ILE A C 1
ATOM 876 O O . ILE A 1 113 ? -1.551 -4.795 -13.933 1.00 86.75 113 ILE A O 1
ATOM 880 N N . GLN A 1 114 ? -1.276 -7.010 -13.991 1.00 85.31 114 GLN A N 1
ATOM 881 C CA . GLN A 1 114 ? -2.615 -7.300 -14.503 1.00 85.31 114 GLN A CA 1
ATOM 882 C C . GLN A 1 114 ? -3.687 -7.155 -13.419 1.00 85.31 114 GLN A C 1
ATOM 884 O O . GLN A 1 114 ? -3.528 -7.728 -12.337 1.00 85.31 114 GLN A O 1
ATOM 889 N N . ARG A 1 115 ? -4.805 -6.491 -13.748 1.00 84.19 115 ARG A N 1
ATOM 890 C CA . ARG A 1 115 ? -5.972 -6.285 -12.863 1.00 84.19 115 ARG A CA 1
ATOM 891 C C . ARG A 1 115 ? -5.579 -5.780 -11.460 1.00 84.19 115 ARG A C 1
ATOM 893 O O . ARG A 1 115 ? -5.801 -6.500 -10.488 1.00 84.19 115 ARG A O 1
ATOM 900 N N . PRO A 1 116 ? -4.929 -4.609 -11.346 1.00 89.94 116 PRO A N 1
ATOM 901 C CA . PRO A 1 116 ? -4.704 -3.993 -10.043 1.00 89.94 116 PRO A CA 1
ATOM 902 C C . PRO A 1 116 ? -6.045 -3.623 -9.393 1.00 89.94 116 PRO A C 1
ATOM 904 O O . PRO A 1 116 ? -6.988 -3.264 -10.098 1.00 89.94 116 PRO A O 1
ATOM 907 N N . ASP A 1 117 ? -6.111 -3.686 -8.063 1.00 87.06 117 ASP A N 1
ATOM 908 C CA . ASP A 1 117 ? -7.285 -3.251 -7.297 1.00 87.06 117 ASP A CA 1
ATOM 909 C C . ASP A 1 117 ? -7.434 -1.719 -7.383 1.00 87.06 117 ASP A C 1
ATOM 911 O O . ASP A 1 117 ? -8.536 -1.198 -7.522 1.00 87.06 117 ASP A O 1
ATOM 915 N N . CYS A 1 118 ? -6.310 -0.993 -7.345 1.00 90.50 118 CYS A N 1
ATOM 916 C CA . CYS A 1 118 ? -6.238 0.456 -7.542 1.00 90.50 118 CYS A CA 1
ATOM 917 C C . CYS A 1 118 ? -4.819 0.860 -7.981 1.00 90.50 118 CYS A C 1
ATOM 919 O O . CYS A 1 118 ? -3.858 0.120 -7.768 1.00 90.50 118 CYS A O 1
ATOM 921 N N . PHE A 1 119 ? -4.659 2.026 -8.602 1.00 93.88 119 PHE A N 1
ATOM 922 C CA . PHE A 1 119 ? -3.351 2.574 -8.957 1.00 93.88 119 PHE A CA 1
ATOM 923 C C . PHE A 1 119 ? -3.412 4.093 -9.117 1.00 93.88 119 PHE A C 1
ATOM 925 O O . PHE A 1 119 ? -4.468 4.665 -9.388 1.00 93.88 119 PHE A O 1
ATOM 932 N N . GLY A 1 120 ? -2.266 4.752 -8.982 1.00 93.88 120 GLY A N 1
ATOM 933 C CA . GLY A 1 120 ? -2.154 6.194 -9.161 1.00 93.88 120 GLY A CA 1
ATOM 934 C C . GLY A 1 120 ? -1.036 6.796 -8.327 1.00 93.88 120 GLY A C 1
ATOM 935 O O . GLY A 1 120 ? -0.289 6.097 -7.645 1.00 93.88 120 GLY A O 1
ATOM 936 N N . TYR A 1 121 ? -0.905 8.117 -8.383 1.00 94.50 121 TYR A N 1
ATOM 937 C CA . TYR A 1 121 ? 0.117 8.814 -7.615 1.00 94.50 121 TYR A CA 1
ATOM 938 C C . TYR A 1 121 ? -0.351 9.119 -6.193 1.00 94.50 121 TYR A C 1
ATOM 940 O O . TYR A 1 121 ? -1.410 9.706 -5.991 1.00 94.50 121 TYR A O 1
ATOM 948 N N . LEU A 1 122 ? 0.489 8.786 -5.213 1.00 93.31 122 LEU A N 1
ATOM 949 C CA . LEU A 1 122 ? 0.315 9.174 -3.815 1.00 93.31 122 LEU A CA 1
ATOM 950 C C . LEU A 1 122 ? 1.528 9.973 -3.336 1.00 93.31 122 LEU A C 1
ATOM 952 O O . LEU A 1 122 ? 2.677 9.662 -3.658 1.00 93.31 122 LEU A O 1
ATOM 956 N N . SER A 1 123 ? 1.288 10.996 -2.519 1.00 92.12 123 SER A N 1
ATOM 957 C CA . SER A 1 123 ? 2.346 11.633 -1.736 1.00 92.12 123 SER A CA 1
ATOM 958 C C . SER A 1 123 ? 2.593 10.792 -0.493 1.00 92.12 123 SER A C 1
ATOM 960 O O . SER A 1 123 ? 1.738 10.724 0.381 1.00 92.12 123 SER A O 1
ATOM 962 N N . LYS A 1 124 ? 3.757 10.157 -0.393 1.00 90.38 124 LYS A N 1
ATOM 963 C CA . LYS A 1 124 ? 4.151 9.338 0.755 1.00 90.38 124 LYS A CA 1
ATOM 964 C C . LYS A 1 124 ? 5.027 10.146 1.709 1.00 90.38 124 LYS A C 1
ATOM 966 O O .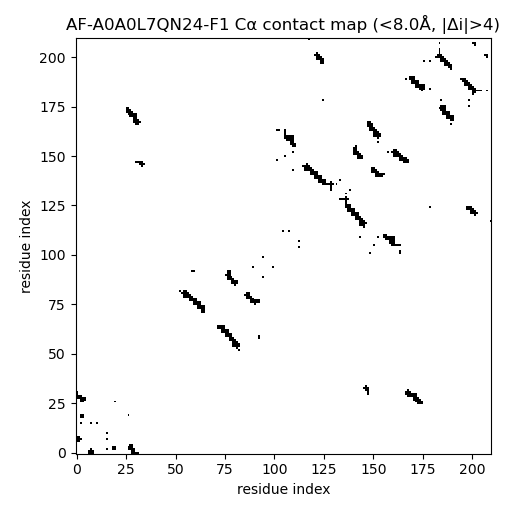 LYS A 1 124 ? 6.044 10.696 1.278 1.00 90.38 124 LYS A O 1
ATOM 971 N N . GLN A 1 125 ? 4.695 10.160 2.997 1.00 88.19 125 GLN A N 1
ATOM 972 C CA . GLN A 1 125 ? 5.566 10.743 4.015 1.00 88.19 125 GLN A CA 1
ATOM 973 C C . GLN A 1 125 ? 6.813 9.866 4.196 1.00 88.19 125 GLN A C 1
ATOM 975 O O . GLN A 1 125 ? 6.757 8.625 4.230 1.00 88.19 125 GLN A O 1
ATOM 980 N N . GLN A 1 126 ? 7.969 10.512 4.250 1.00 80.44 126 GLN A N 1
ATOM 981 C CA . GLN A 1 126 ? 9.244 9.870 4.511 1.00 80.44 126 GLN A CA 1
ATOM 982 C C . GLN A 1 126 ? 9.586 10.032 5.990 1.00 80.44 126 GLN A C 1
ATOM 984 O O . GLN A 1 126 ? 9.568 11.128 6.534 1.00 80.44 126 GLN A O 1
ATOM 989 N N . GLU A 1 127 ? 9.911 8.911 6.628 1.00 63.81 127 GLU A N 1
ATOM 990 C CA . GLU A 1 127 ? 10.239 8.827 8.056 1.00 63.81 127 GLU A CA 1
ATOM 991 C C . GLU A 1 127 ? 11.472 9.672 8.417 1.00 63.81 127 GLU A C 1
ATOM 993 O O . GLU A 1 127 ? 11.567 10.233 9.502 1.00 63.81 127 GLU A O 1
ATOM 998 N N . HIS A 1 128 ? 12.401 9.820 7.469 1.00 59.00 128 HIS A N 1
ATOM 999 C CA . HIS A 1 128 ? 13.620 10.602 7.631 1.00 59.00 128 HIS A CA 1
ATOM 1000 C C . HIS A 1 128 ? 13.600 11.830 6.718 1.00 59.00 128 HIS A C 1
ATOM 1002 O O . HIS A 1 128 ? 14.309 11.879 5.713 1.00 59.00 128 HIS A O 1
ATOM 1008 N N . ALA A 1 129 ? 12.834 12.858 7.095 1.00 51.34 129 ALA A N 1
ATOM 1009 C CA . ALA A 1 129 ? 12.811 14.147 6.392 1.00 51.34 129 ALA A CA 1
ATOM 1010 C C . ALA A 1 129 ? 14.220 14.757 6.202 1.00 51.34 129 ALA A C 1
ATOM 1012 O O . ALA A 1 129 ? 14.467 15.462 5.231 1.00 51.34 129 ALA A O 1
ATOM 1013 N N . ARG A 1 130 ? 15.177 14.430 7.087 1.00 47.91 130 ARG A N 1
ATOM 1014 C CA . ARG A 1 130 ? 16.537 15.001 7.096 1.00 47.91 130 ARG A CA 1
ATOM 1015 C C . ARG A 1 130 ? 17.510 14.449 6.040 1.00 47.91 130 ARG A C 1
ATOM 1017 O O . ARG A 1 130 ? 18.610 14.978 5.944 1.00 47.91 130 ARG A O 1
ATOM 1024 N N . LYS A 1 131 ? 17.173 13.397 5.279 1.00 47.56 131 LYS A N 1
ATOM 1025 C CA . LYS A 1 131 ? 18.113 12.752 4.325 1.00 47.56 131 LYS A CA 1
ATOM 1026 C C . LYS A 1 131 ? 17.615 12.685 2.880 1.00 47.56 131 LYS A C 1
ATOM 1028 O O . LYS A 1 131 ? 18.158 11.927 2.082 1.00 47.56 131 LYS A O 1
ATOM 1033 N N . THR A 1 132 ? 16.571 13.430 2.536 1.00 52.50 132 THR A N 1
ATOM 1034 C CA . THR A 1 132 ? 15.923 13.297 1.225 1.00 52.50 132 THR A CA 1
ATOM 1035 C C . THR A 1 132 ? 15.838 14.641 0.527 1.00 52.50 132 THR A C 1
ATOM 1037 O O . THR A 1 132 ? 15.753 15.679 1.174 1.00 52.50 132 THR A O 1
ATOM 1040 N N . SER A 1 133 ? 15.839 14.612 -0.802 1.00 54.56 133 SER A N 1
ATOM 1041 C CA . SER A 1 133 ? 15.724 15.777 -1.685 1.00 54.56 133 SER A CA 1
ATOM 1042 C C . SER A 1 133 ? 14.393 16.534 -1.565 1.00 54.56 133 SER A C 1
ATOM 1044 O O . SER A 1 133 ? 14.203 17.528 -2.259 1.00 54.56 133 SER A O 1
ATOM 1046 N N . SER A 1 134 ? 13.466 16.089 -0.705 1.00 60.53 134 SER A N 1
ATOM 1047 C CA . SER A 1 134 ? 12.201 16.777 -0.468 1.00 60.53 134 SER A CA 1
ATOM 1048 C C . SER A 1 134 ? 12.257 17.611 0.815 1.00 60.53 134 SER A C 1
ATOM 1050 O O . SER A 1 134 ? 12.189 17.04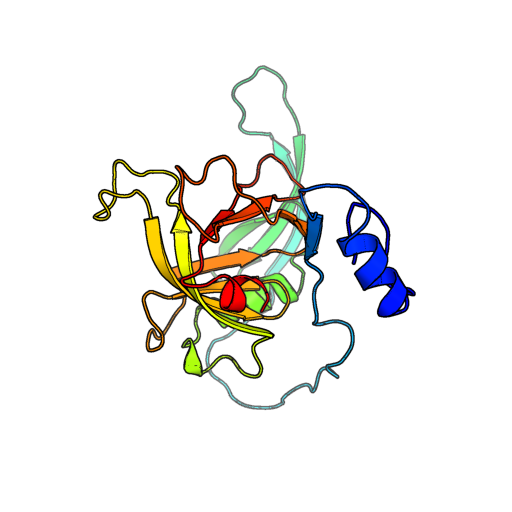2 1.908 1.00 60.53 134 SER A O 1
ATOM 1052 N N . PRO A 1 135 ? 12.275 18.954 0.720 1.00 62.44 135 PRO A N 1
ATOM 1053 C CA . PRO A 1 135 ? 12.247 19.838 1.889 1.00 62.44 135 PRO A CA 1
ATOM 1054 C C . PRO A 1 135 ? 10.955 19.704 2.710 1.00 62.44 135 PRO A C 1
ATOM 1056 O O . PRO A 1 135 ? 10.897 20.141 3.854 1.00 62.44 135 PRO A O 1
ATOM 1059 N N . THR A 1 136 ? 9.922 19.070 2.146 1.00 72.94 136 THR A N 1
ATOM 1060 C CA . THR A 1 136 ? 8.641 18.834 2.824 1.00 72.94 136 THR A CA 1
ATOM 1061 C C . THR A 1 136 ? 8.610 17.527 3.622 1.00 72.94 136 THR A C 1
ATOM 1063 O O . THR 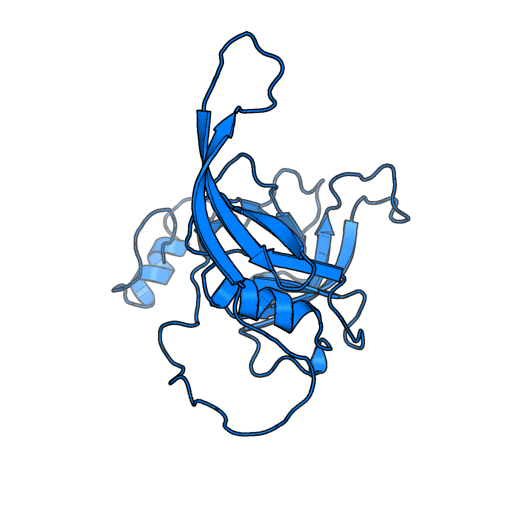A 1 136 ? 7.678 17.314 4.390 1.00 72.94 136 THR A O 1
ATOM 1066 N N . GLY A 1 137 ? 9.581 16.622 3.439 1.00 81.88 137 GLY A N 1
ATOM 1067 C CA . GLY A 1 137 ? 9.522 15.262 3.994 1.00 81.88 137 GLY A CA 1
ATOM 1068 C C . GLY A 1 137 ? 8.498 14.351 3.302 1.00 81.88 137 GLY A C 1
ATOM 1069 O O . GLY A 1 137 ? 8.214 13.259 3.788 1.00 81.88 137 GLY A O 1
ATOM 1070 N N . TRP A 1 138 ? 7.946 14.772 2.160 1.00 87.38 138 TRP A N 1
ATOM 1071 C CA . TRP A 1 138 ? 6.999 13.998 1.358 1.00 87.38 138 TRP A CA 1
ATOM 1072 C C . TRP A 1 138 ? 7.547 13.713 -0.028 1.00 87.38 138 TRP A C 1
ATOM 1074 O O . TRP A 1 138 ? 8.180 14.565 -0.646 1.00 87.38 138 TRP A O 1
ATOM 1084 N N . SER A 1 139 ? 7.245 12.538 -0.560 1.00 87.62 139 SER A N 1
ATOM 1085 C CA . SER A 1 139 ? 7.676 12.151 -1.896 1.00 87.62 139 SER A CA 1
ATOM 1086 C C . SER A 1 139 ? 6.508 11.604 -2.697 1.00 87.62 139 SER A C 1
ATOM 1088 O O . SER A 1 139 ? 5.813 10.697 -2.241 1.00 87.62 139 SER A O 1
ATOM 1090 N N . ARG A 1 140 ? 6.290 12.159 -3.891 1.00 90.94 140 ARG A N 1
ATOM 1091 C CA . ARG A 1 140 ? 5.284 11.661 -4.834 1.00 90.94 140 ARG A CA 1
ATOM 1092 C C . ARG A 1 140 ? 5.776 10.342 -5.423 1.00 90.94 140 ARG A C 1
ATOM 1094 O O . ARG A 1 140 ? 6.926 10.264 -5.853 1.00 90.94 140 ARG A O 1
ATOM 1101 N N . ARG A 1 141 ? 4.943 9.307 -5.390 1.00 92.69 141 ARG A N 1
ATOM 1102 C CA . ARG A 1 141 ? 5.259 7.960 -5.880 1.00 92.69 141 ARG A CA 1
ATOM 1103 C C . ARG A 1 141 ? 4.091 7.405 -6.660 1.00 92.69 141 ARG A C 1
ATOM 1105 O O . ARG A 1 141 ? 2.946 7.657 -6.288 1.00 92.69 141 ARG A O 1
ATOM 1112 N N . TYR A 1 142 ? 4.390 6.681 -7.731 1.00 94.75 142 TYR A N 1
ATOM 1113 C CA . TYR A 1 142 ? 3.370 5.913 -8.420 1.00 94.75 142 TYR A CA 1
ATOM 1114 C C . TYR A 1 142 ? 3.138 4.623 -7.640 1.00 94.75 142 TYR A C 1
ATOM 1116 O O . TYR A 1 142 ? 4.077 3.889 -7.327 1.00 94.75 142 TYR A O 1
ATOM 1124 N N . CYS A 1 143 ? 1.893 4.390 -7.265 1.00 94.56 143 CYS A N 1
ATOM 1125 C CA . CYS A 1 143 ? 1.492 3.295 -6.409 1.00 94.56 143 CYS A CA 1
ATOM 1126 C C . CYS A 1 143 ? 0.566 2.368 -7.185 1.00 94.56 143 CYS A C 1
ATOM 1128 O O . CYS A 1 143 ? -0.359 2.826 -7.854 1.00 94.56 143 CYS A O 1
ATOM 1130 N N . VAL A 1 144 ? 0.789 1.065 -7.053 1.00 94.00 144 VAL A N 1
ATOM 1131 C CA . VAL A 1 144 ? -0.129 0.035 -7.546 1.00 94.00 144 VAL A CA 1
ATOM 1132 C C . VAL A 1 144 ? -0.566 -0.794 -6.347 1.00 94.00 144 VAL A C 1
ATOM 1134 O O . VAL A 1 144 ? 0.281 -1.274 -5.599 1.00 94.00 144 VAL A O 1
ATOM 1137 N N . LEU A 1 145 ? -1.869 -0.930 -6.125 1.00 91.31 145 LEU A N 1
ATOM 1138 C CA . LEU A 1 145 ? -2.453 -1.778 -5.092 1.00 91.31 145 LEU A CA 1
ATOM 1139 C C . LEU A 1 145 ? -2.947 -3.065 -5.743 1.00 91.31 145 LEU A C 1
ATOM 1141 O O . LEU A 1 145 ? -3.737 -3.028 -6.687 1.00 91.31 145 LEU A O 1
ATOM 1145 N N . LYS A 1 146 ? -2.482 -4.201 -5.233 1.00 87.25 146 LYS A N 1
ATOM 1146 C CA . LYS A 1 146 ? -2.963 -5.511 -5.652 1.00 87.25 146 LYS A CA 1
ATOM 1147 C C . LYS A 1 146 ? -2.836 -6.528 -4.530 1.00 87.25 146 LYS A C 1
ATOM 1149 O O . LYS A 1 146 ? -1.766 -6.659 -3.939 1.00 87.25 146 LYS A O 1
ATOM 1154 N N . ASP A 1 147 ? -3.908 -7.268 -4.269 1.00 82.44 147 ASP A N 1
ATOM 1155 C CA . ASP A 1 147 ? -3.954 -8.363 -3.295 1.00 82.44 147 ASP A CA 1
ATOM 1156 C C . ASP A 1 147 ? -3.583 -7.899 -1.873 1.00 82.44 147 ASP A C 1
ATOM 1158 O O . ASP A 1 147 ? -2.899 -8.600 -1.125 1.00 82.44 147 ASP A O 1
ATOM 1162 N N . ALA A 1 148 ? -4.016 -6.688 -1.501 1.00 83.38 148 ALA A N 1
ATOM 1163 C CA . ALA A 1 148 ? -3.608 -5.993 -0.275 1.00 83.38 148 ALA A CA 1
ATOM 1164 C C . ALA A 1 148 ? -2.086 -5.770 -0.140 1.00 83.38 148 ALA A C 1
ATOM 1166 O O . ALA A 1 148 ? -1.583 -5.580 0.967 1.00 83.38 148 ALA A O 1
ATOM 1167 N N . ALA A 1 149 ? -1.339 -5.766 -1.244 1.00 87.38 149 ALA A N 1
ATOM 1168 C CA . ALA A 1 149 ? 0.042 -5.305 -1.304 1.00 87.38 149 ALA A CA 1
ATOM 1169 C C . ALA A 1 149 ? 0.127 -4.012 -2.125 1.00 87.38 149 ALA A C 1
ATOM 1171 O O . ALA A 1 149 ? -0.403 -3.924 -3.233 1.00 87.38 149 ALA A O 1
ATOM 1172 N N . LEU A 1 150 ? 0.794 -3.004 -1.570 1.00 91.06 150 LEU A N 1
ATOM 1173 C CA . LEU A 1 150 ? 1.026 -1.714 -2.209 1.00 91.06 150 LEU A CA 1
ATOM 1174 C C . LEU A 1 150 ? 2.468 -1.649 -2.714 1.00 91.06 150 LEU A C 1
ATOM 1176 O O . LEU A 1 150 ? 3.412 -1.724 -1.924 1.00 91.06 150 LEU A O 1
ATOM 1180 N N . TYR A 1 151 ? 2.628 -1.508 -4.023 1.00 91.62 151 TYR A N 1
ATOM 1181 C CA . TYR A 1 151 ? 3.911 -1.438 -4.716 1.00 91.62 151 TYR A CA 1
ATOM 1182 C C . TYR A 1 151 ? 4.265 0.019 -4.991 1.00 91.62 151 TYR A C 1
ATOM 1184 O O . TYR A 1 151 ? 3.430 0.767 -5.502 1.00 91.62 151 TYR A O 1
ATOM 1192 N N . PHE A 1 152 ? 5.494 0.420 -4.667 1.00 91.31 152 PHE A N 1
ATOM 1193 C CA . PHE A 1 152 ? 5.981 1.779 -4.877 1.00 91.31 152 PHE A CA 1
ATOM 1194 C C . PHE A 1 152 ? 6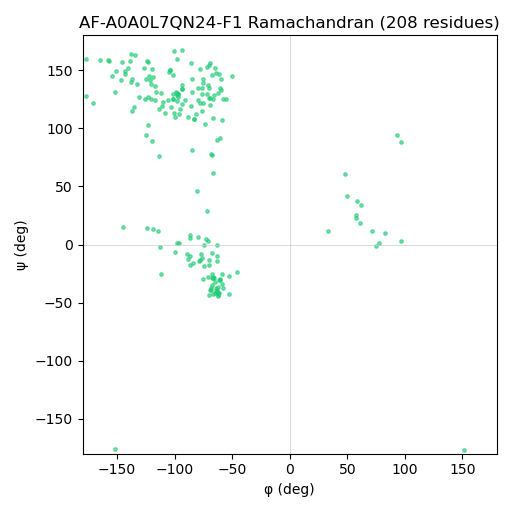.948 1.837 -6.056 1.00 91.31 152 PHE A C 1
ATOM 1196 O O . PHE A 1 152 ? 7.983 1.168 -6.055 1.00 91.31 152 PHE A O 1
ATOM 1203 N N . TYR A 1 153 ? 6.627 2.697 -7.011 1.00 93.25 153 TYR A N 1
ATOM 1204 C CA . TYR A 1 153 ? 7.409 2.978 -8.205 1.00 93.25 153 TYR A CA 1
ATOM 1205 C C . TYR A 1 153 ? 7.804 4.455 -8.236 1.00 93.25 153 TYR A C 1
ATOM 1207 O O . TYR A 1 153 ? 7.104 5.313 -7.678 1.00 93.25 153 TYR A O 1
ATOM 1215 N N . ASP A 1 154 ? 8.942 4.753 -8.861 1.00 91.75 154 ASP A N 1
ATOM 1216 C CA . ASP A 1 154 ? 9.369 6.141 -9.056 1.00 91.75 154 ASP A CA 1
ATOM 1217 C C . ASP A 1 154 ? 8.363 6.889 -9.949 1.00 91.75 154 ASP A C 1
ATOM 1219 O O . ASP A 1 154 ? 7.938 7.995 -9.607 1.00 91.75 154 ASP A O 1
ATOM 1223 N N . ASP A 1 155 ? 7.870 6.234 -11.005 1.00 94.62 155 ASP A N 1
ATOM 1224 C CA . ASP A 1 155 ? 6.795 6.713 -11.877 1.00 94.62 155 ASP A CA 1
ATOM 1225 C C . ASP A 1 155 ? 5.996 5.553 -12.516 1.00 94.62 155 ASP A C 1
ATOM 1227 O O . ASP A 1 155 ? 6.211 4.383 -12.200 1.00 94.62 155 ASP A O 1
ATOM 1231 N N . ALA A 1 156 ? 5.039 5.880 -13.392 1.00 93.94 156 ALA A N 1
ATOM 1232 C CA . ALA A 1 156 ? 4.161 4.907 -14.047 1.00 93.94 156 ALA A CA 1
ATOM 1233 C C . ALA A 1 156 ? 4.854 4.014 -15.098 1.00 93.94 156 ALA A C 1
ATOM 1235 O O . ALA A 1 156 ? 4.306 2.975 -15.465 1.00 93.94 156 ALA A O 1
ATOM 1236 N N . ASN A 1 157 ? 6.035 4.405 -15.578 1.00 94.75 157 ASN A N 1
ATOM 1237 C CA . ASN A 1 157 ? 6.821 3.691 -16.586 1.00 94.75 157 ASN A CA 1
ATOM 1238 C C . ASN A 1 157 ? 7.955 2.862 -15.968 1.00 94.75 157 ASN A C 1
ATOM 1240 O O . ASN A 1 157 ? 8.626 2.119 -16.681 1.00 94.75 157 ASN A O 1
ATOM 1244 N N . ALA A 1 158 ? 8.185 2.975 -14.659 1.00 92.44 158 ALA A N 1
ATOM 1245 C CA . ALA A 1 158 ? 9.239 2.244 -13.978 1.00 92.44 158 ALA A CA 1
ATOM 1246 C C . ALA A 1 158 ? 9.068 0.719 -14.122 1.00 92.44 158 ALA A C 1
ATOM 1248 O O . ALA A 1 158 ? 8.000 0.148 -13.880 1.00 92.44 158 ALA A O 1
ATOM 1249 N N . GLU A 1 159 ? 10.169 0.052 -14.473 1.00 92.50 159 GLU A N 1
ATOM 1250 C CA . GLU A 1 159 ? 10.204 -1.386 -14.769 1.00 92.50 159 GLU A CA 1
ATOM 1251 C C . GLU A 1 159 ? 10.185 -2.277 -13.522 1.00 92.50 159 GLU A C 1
ATOM 1253 O O . GLU A 1 159 ? 9.970 -3.483 -13.617 1.00 92.50 159 GLU A O 1
ATOM 1258 N N . LYS A 1 160 ? 10.406 -1.697 -12.341 1.00 89.00 160 LYS A N 1
ATOM 1259 C CA . LYS A 1 160 ? 10.380 -2.410 -11.063 1.00 89.00 160 LYS A C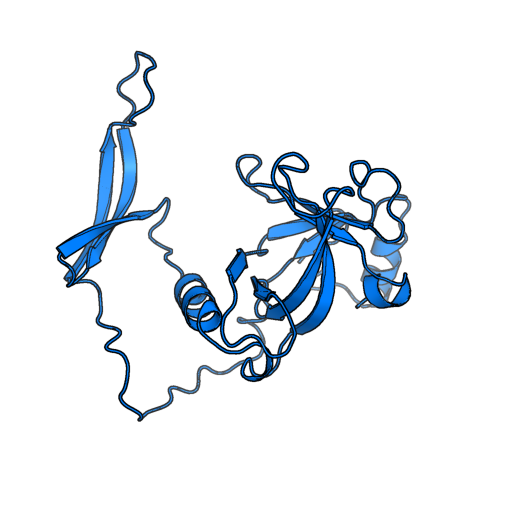A 1
ATOM 1260 C C . LYS A 1 160 ? 9.951 -1.494 -9.931 1.00 89.00 160 LYS A C 1
ATOM 1262 O O . LYS A 1 160 ? 10.257 -0.300 -9.933 1.00 89.00 160 LYS A O 1
ATOM 1267 N N . ALA A 1 161 ? 9.294 -2.073 -8.936 1.00 88.56 161 ALA A N 1
ATOM 1268 C CA . ALA A 1 161 ? 9.014 -1.380 -7.693 1.00 88.56 161 ALA A CA 1
ATOM 1269 C C . ALA A 1 161 ? 10.300 -1.303 -6.859 1.00 88.56 161 ALA A C 1
ATOM 1271 O O . ALA A 1 161 ? 11.043 -2.281 -6.750 1.00 88.56 161 ALA A O 1
ATOM 1272 N N . PHE A 1 162 ? 10.553 -0.160 -6.224 1.00 85.50 162 PHE A N 1
ATOM 1273 C CA . PHE A 1 162 ? 11.660 -0.022 -5.268 1.00 85.50 162 PHE A CA 1
ATOM 1274 C C . PHE A 1 162 ? 11.258 -0.450 -3.850 1.00 85.50 162 PHE A C 1
ATOM 1276 O O . PHE A 1 162 ? 12.104 -0.549 -2.961 1.00 85.50 162 PHE A O 1
ATOM 1283 N N . GLY A 1 163 ? 9.966 -0.677 -3.607 1.00 85.50 163 GLY A N 1
ATOM 1284 C CA . GLY A 1 163 ? 9.479 -1.138 -2.318 1.00 85.50 163 GLY A CA 1
ATOM 1285 C C . GLY A 1 163 ? 8.061 -1.680 -2.380 1.00 85.50 163 GLY A C 1
ATOM 1286 O O . GLY A 1 163 ? 7.281 -1.333 -3.264 1.00 85.50 163 GLY A O 1
ATOM 1287 N N . VAL A 1 164 ? 7.728 -2.502 -1.388 1.00 87.00 164 VAL A N 1
ATOM 1288 C CA . VAL A 1 164 ? 6.403 -3.104 -1.217 1.00 87.00 164 VAL A CA 1
ATOM 1289 C C . VAL A 1 164 ? 5.963 -2.941 0.234 1.00 87.00 164 VAL A C 1
ATOM 1291 O O . VAL A 1 164 ? 6.762 -3.123 1.156 1.00 87.00 164 VAL A O 1
ATOM 1294 N N . ALA A 1 165 ? 4.695 -2.603 0.446 1.00 84.75 165 ALA A N 1
ATOM 1295 C CA . ALA A 1 165 ? 4.031 -2.667 1.741 1.00 84.75 165 ALA A CA 1
ATOM 1296 C C . ALA A 1 165 ? 2.937 -3.739 1.693 1.00 84.75 165 ALA A C 1
ATOM 1298 O O . ALA A 1 165 ? 1.983 -3.620 0.932 1.00 84.75 165 ALA A O 1
ATOM 1299 N N . CYS A 1 166 ? 3.075 -4.793 2.497 1.00 85.00 166 CYS A N 1
ATOM 1300 C CA . CYS A 1 166 ? 2.031 -5.804 2.658 1.00 85.00 166 CYS A CA 1
ATOM 1301 C C . CYS A 1 166 ? 1.025 -5.285 3.686 1.00 85.00 166 CYS A C 1
ATOM 1303 O O . CYS A 1 166 ? 1.356 -5.200 4.863 1.00 85.00 166 CYS A O 1
ATOM 1305 N N . LEU A 1 167 ? -0.167 -4.905 3.235 1.00 84.44 167 LEU A N 1
ATOM 1306 C CA . LEU A 1 167 ? -1.156 -4.174 4.025 1.00 84.44 167 LEU A CA 1
ATOM 1307 C C . LEU A 1 167 ? -2.209 -5.077 4.668 1.00 84.44 167 LEU A C 1
ATOM 1309 O O . LEU A 1 167 ? -3.111 -4.575 5.321 1.00 84.44 167 LEU A O 1
ATOM 1313 N N . HIS A 1 168 ? -2.143 -6.398 4.508 1.00 82.06 168 HIS A N 1
ATOM 1314 C CA . HIS A 1 168 ? -3.146 -7.272 5.113 1.00 82.06 168 HIS A CA 1
ATOM 1315 C C . HIS A 1 168 ? -3.216 -7.088 6.639 1.00 82.06 168 HIS A C 1
ATOM 1317 O O . HIS A 1 168 ? -2.205 -7.208 7.332 1.00 82.06 168 HIS A O 1
ATOM 1323 N N . GLY A 1 169 ? -4.416 -6.800 7.147 1.00 79.56 169 GLY A N 1
ATOM 1324 C CA . GLY A 1 169 ? -4.657 -6.534 8.566 1.00 79.56 169 GLY A CA 1
ATOM 1325 C C . GLY A 1 169 ? -4.239 -5.133 9.023 1.00 79.56 169 GLY A C 1
ATOM 1326 O O . GLY A 1 169 ? -4.376 -4.826 10.206 1.00 79.56 169 GLY A O 1
ATOM 1327 N N . PHE A 1 170 ? -3.739 -4.277 8.124 1.00 86.06 170 PHE A N 1
ATOM 1328 C CA . PHE A 1 170 ? -3.542 -2.864 8.433 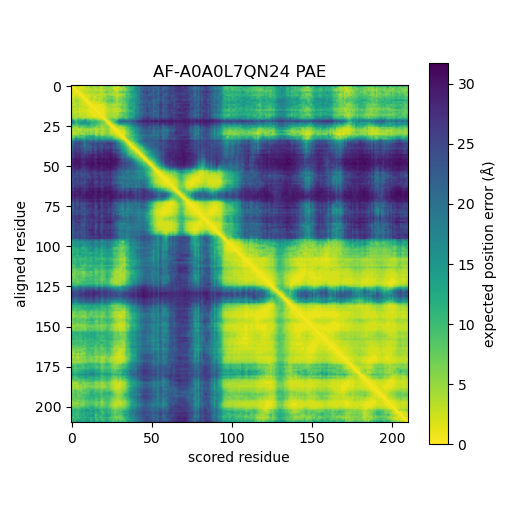1.00 86.06 170 PHE A CA 1
ATOM 1329 C C . PHE A 1 170 ? -4.893 -2.185 8.608 1.00 86.06 170 PHE A C 1
ATOM 1331 O O . PHE A 1 170 ? -5.864 -2.497 7.914 1.00 86.06 170 PHE A O 1
ATOM 1338 N N . ARG A 1 171 ? -4.916 -1.212 9.510 1.00 88.44 171 ARG A N 1
ATOM 1339 C CA . ARG A 1 171 ? -6.041 -0.313 9.727 1.00 88.44 171 ARG A CA 1
ATOM 1340 C C . ARG A 1 171 ? -5.800 0.988 8.982 1.00 88.44 171 ARG A C 1
ATOM 1342 O O . ARG A 1 171 ? -4.724 1.569 9.080 1.00 88.44 171 ARG A O 1
ATOM 1349 N N . VAL A 1 172 ? -6.791 1.422 8.223 1.00 90.38 172 VAL A N 1
ATOM 1350 C CA . VAL A 1 172 ? -6.828 2.686 7.498 1.00 90.38 172 VAL A CA 1
ATOM 1351 C C . VAL A 1 172 ? -7.555 3.691 8.373 1.00 90.38 172 VAL A C 1
ATOM 1353 O O . VAL A 1 172 ? -8.743 3.521 8.631 1.00 90.38 172 VAL A O 1
ATOM 1356 N N . HIS A 1 173 ? -6.862 4.740 8.791 1.00 89.69 173 HIS A N 1
ATOM 1357 C CA . HIS A 1 173 ? -7.454 5.901 9.436 1.00 89.69 173 HIS A CA 1
ATOM 1358 C C . HIS A 1 173 ? -7.636 7.003 8.398 1.00 89.69 173 HIS A C 1
ATOM 1360 O O . HIS A 1 173 ? -6.679 7.427 7.744 1.00 89.69 173 HIS A O 1
ATOM 1366 N N . SER A 1 174 ? -8.874 7.481 8.243 1.00 85.12 174 SER A N 1
ATOM 1367 C CA . SER A 1 174 ? -9.169 8.556 7.290 1.00 85.12 174 SER A CA 1
ATOM 1368 C C . SER A 1 174 ? -8.402 9.839 7.617 1.00 85.12 174 SER A C 1
ATOM 1370 O O . SER A 1 174 ? -8.068 10.578 6.705 1.00 85.12 174 SER A O 1
ATOM 1372 N N . SER A 1 175 ? -8.067 10.129 8.870 1.00 83.31 175 SER A N 1
ATOM 1373 C CA . SER A 1 175 ? -7.217 11.271 9.221 1.00 83.31 175 SER A CA 1
ATOM 1374 C C . SER A 1 175 ? -5.800 10.817 9.574 1.00 83.31 175 SER A C 1
ATOM 1376 O O . SER A 1 175 ? -5.593 9.717 10.073 1.00 83.31 175 SER A O 1
ATOM 1378 N N . ALA A 1 176 ? -4.820 11.682 9.309 1.00 84.12 176 ALA A N 1
ATOM 1379 C CA . ALA A 1 176 ? -3.431 11.492 9.717 1.00 84.12 176 ALA A CA 1
ATOM 1380 C C . ALA A 1 176 ? -2.980 12.720 10.529 1.00 84.12 176 ALA A C 1
ATOM 1382 O O . ALA A 1 176 ? -2.571 13.726 9.935 1.00 84.12 176 ALA A O 1
ATOM 1383 N N . PRO A 1 177 ? -3.067 12.690 11.872 1.00 77.81 177 PRO A N 1
ATOM 1384 C CA . PRO A 1 177 ? -2.746 13.840 12.728 1.00 77.81 177 PRO A CA 1
ATOM 1385 C C . PRO A 1 177 ? -1.289 14.302 12.582 1.00 77.81 177 PRO A C 1
ATOM 1387 O O . PRO A 1 177 ? -0.972 15.484 12.680 1.00 77.81 177 PRO A O 1
ATOM 1390 N N . THR A 1 178 ? -0.398 13.360 12.283 1.00 79.25 178 THR A N 1
ATOM 1391 C CA . THR A 1 178 ? 1.051 13.545 12.116 1.00 79.25 178 THR A CA 1
ATOM 1392 C C . THR A 1 178 ? 1.454 13.965 10.694 1.00 79.25 178 THR A C 1
ATOM 1394 O O . THR A 1 178 ? 2.642 14.072 10.381 1.00 79.25 178 THR A O 1
ATOM 1397 N N . SER A 1 179 ? 0.481 14.274 9.828 1.00 80.06 179 SER A N 1
ATOM 1398 C CA . SER A 1 179 ? 0.706 14.693 8.435 1.00 80.06 179 SER A CA 1
ATOM 1399 C C . SER A 1 179 ? 1.238 16.125 8.268 1.00 80.06 179 SER A C 1
ATOM 1401 O O . SER A 1 179 ? 1.441 16.581 7.142 1.00 80.06 179 SER A O 1
ATOM 1403 N N . GLY A 1 180 ? 1.453 16.867 9.359 1.00 77.88 180 GLY A N 1
ATOM 1404 C CA . GLY A 1 180 ? 1.982 18.234 9.301 1.00 77.88 180 GLY A CA 1
ATOM 1405 C C . GLY A 1 180 ? 1.076 19.207 8.535 1.00 77.88 180 GLY A C 1
ATOM 1406 O O . GLY A 1 180 ? 1.573 20.078 7.828 1.00 77.88 180 GLY A O 1
ATOM 1407 N N . GLY A 1 181 ? -0.248 19.027 8.623 1.00 76.88 181 GLY A N 1
ATOM 1408 C CA . GLY A 1 181 ? -1.235 19.889 7.961 1.00 76.88 181 GLY A CA 1
ATOM 1409 C C . GLY A 1 181 ? -1.495 19.560 6.487 1.00 76.88 181 GLY A C 1
ATOM 1410 O O . GLY A 1 181 ? -2.167 20.331 5.797 1.00 76.88 181 GLY A O 1
ATOM 1411 N N . ARG A 1 182 ? -0.989 18.428 5.976 1.00 84.06 182 ARG A N 1
ATOM 1412 C CA . ARG A 1 182 ? -1.245 18.016 4.593 1.00 84.06 182 ARG A CA 1
ATOM 1413 C C . ARG A 1 182 ? -2.712 17.614 4.416 1.00 84.06 182 ARG A C 1
ATOM 1415 O O . ARG A 1 182 ? -3.202 16.686 5.054 1.00 84.06 182 ARG A O 1
ATOM 1422 N N . LYS A 1 183 ? -3.415 18.320 3.527 1.00 84.88 183 LYS A N 1
ATOM 1423 C CA . LYS A 1 183 ? -4.809 18.010 3.182 1.00 84.88 183 LYS A CA 1
ATOM 1424 C C . LYS A 1 183 ? -4.907 16.643 2.505 1.00 84.88 183 LYS A C 1
ATOM 1426 O O . LYS A 1 183 ? -3.961 16.192 1.865 1.00 84.88 183 LYS A O 1
ATOM 1431 N N . HIS A 1 184 ? -6.062 16.000 2.669 1.00 88.06 184 HIS A N 1
ATOM 1432 C CA . HIS A 1 184 ? -6.369 14.681 2.098 1.00 88.06 184 HIS A CA 1
ATOM 1433 C C . HIS A 1 184 ? -5.381 13.576 2.514 1.00 88.06 184 HIS A C 1
ATOM 1435 O O . HIS A 1 184 ? -5.232 12.574 1.818 1.00 88.06 184 HIS A O 1
ATOM 1441 N N . ALA A 1 185 ? -4.725 13.747 3.666 1.00 91.00 185 ALA A N 1
ATOM 1442 C CA . ALA A 1 185 ? -3.876 12.721 4.241 1.00 91.00 185 ALA A CA 1
ATOM 1443 C C . ALA A 1 185 ? -4.699 11.623 4.931 1.00 91.00 185 ALA A C 1
ATOM 1445 O O . ALA A 1 185 ? -5.800 11.887 5.424 1.00 91.00 185 ALA A O 1
ATOM 1446 N N . PHE A 1 186 ? -4.152 10.412 4.949 1.00 91.81 186 PHE A N 1
ATOM 1447 C CA . PHE A 1 186 ? -4.660 9.234 5.646 1.00 91.81 186 PHE A CA 1
ATOM 1448 C C . PHE A 1 186 ? -3.489 8.379 6.140 1.00 91.81 186 PHE A C 1
ATOM 1450 O O . PHE A 1 186 ? -2.371 8.465 5.616 1.00 91.81 186 PHE A O 1
ATOM 1457 N N . GLU A 1 187 ? -3.741 7.567 7.160 1.00 92.19 187 GLU A N 1
ATOM 1458 C CA . GLU A 1 187 ? -2.727 6.749 7.819 1.00 92.19 187 GLU A CA 1
ATOM 1459 C C . GLU A 1 187 ? -3.075 5.262 7.725 1.00 92.19 187 GLU A C 1
ATOM 1461 O O . GLU A 1 187 ? -4.225 4.865 7.883 1.00 92.19 187 GLU A O 1
ATOM 1466 N N . LEU A 1 188 ? -2.067 4.435 7.459 1.00 91.06 188 LEU A N 1
ATOM 1467 C CA . LEU A 1 188 ? -2.137 2.984 7.536 1.00 91.06 188 LEU A CA 1
ATOM 1468 C C . LEU A 1 188 ? -1.335 2.528 8.750 1.00 91.06 188 LEU A C 1
ATOM 1470 O O . LEU A 1 188 ? -0.104 2.641 8.762 1.00 91.06 188 LEU A O 1
ATOM 1474 N N . GLN A 1 189 ? -2.030 1.981 9.739 1.00 87.44 189 GLN A N 1
ATOM 1475 C CA . GLN A 1 189 ? -1.448 1.462 10.965 1.00 87.44 189 GLN A CA 1
ATOM 1476 C C . GLN A 1 189 ? -1.353 -0.073 10.897 1.00 87.44 189 GLN A C 1
ATOM 1478 O O . GLN A 1 189 ? -2.363 -0.740 10.652 1.00 87.44 189 GLN A O 1
ATOM 1483 N N . PRO A 1 190 ? -0.165 -0.664 11.104 1.00 82.44 190 PRO A N 1
ATOM 1484 C CA . PRO A 1 190 ? -0.002 -2.106 11.141 1.00 82.44 190 PRO A CA 1
ATOM 1485 C C . PRO A 1 190 ? -0.648 -2.716 12.395 1.00 82.44 190 PRO A C 1
ATOM 1487 O O . PRO A 1 190 ? -0.721 -2.069 13.441 1.00 82.44 190 PRO A O 1
ATOM 1490 N N . PRO A 1 191 ? -1.043 -3.999 12.337 1.00 75.38 191 PRO A N 1
ATOM 1491 C CA . PRO A 1 191 ? -1.535 -4.723 13.508 1.00 75.38 191 PRO A CA 1
ATOM 1492 C C . PRO A 1 191 ? -0.420 -5.027 14.526 1.00 75.38 191 PRO A C 1
ATOM 1494 O O . PRO A 1 191 ? -0.690 -5.157 15.717 1.00 75.38 191 PRO A O 1
ATOM 1497 N N . ASP A 1 192 ? 0.831 -5.150 14.066 1.00 77.50 192 ASP A N 1
ATOM 1498 C CA . ASP A 1 192 ? 2.015 -5.284 14.920 1.00 77.50 192 ASP A CA 1
ATOM 1499 C C . ASP A 1 192 ? 2.648 -3.891 15.103 1.00 77.50 192 ASP A C 1
ATOM 1501 O O . ASP A 1 192 ? 3.190 -3.358 14.133 1.00 77.50 192 ASP A O 1
ATOM 1505 N N . PRO A 1 193 ? 2.624 -3.295 16.312 1.00 75.00 193 PRO A N 1
ATOM 1506 C CA . PRO A 1 193 ? 3.117 -1.935 16.550 1.00 75.00 193 PRO A CA 1
ATOM 1507 C C . PRO A 1 193 ? 4.637 -1.797 16.380 1.00 75.00 193 PRO A C 1
ATOM 1509 O O . PRO A 1 193 ? 5.166 -0.691 16.424 1.00 75.00 193 PRO A O 1
ATOM 1512 N N . THR A 1 194 ? 5.362 -2.905 16.199 1.00 76.94 194 THR A N 1
ATOM 1513 C CA . THR A 1 194 ? 6.788 -2.874 15.843 1.00 76.94 194 THR A CA 1
ATOM 1514 C C . THR A 1 194 ? 7.023 -2.587 14.359 1.00 76.94 194 THR A C 1
ATOM 1516 O O . THR A 1 194 ? 8.148 -2.285 13.961 1.00 76.94 194 THR A O 1
ATOM 1519 N N . GLN A 1 195 ? 5.983 -2.693 13.528 1.00 73.06 195 GLN A N 1
ATOM 1520 C CA . GLN A 1 195 ? 6.031 -2.310 12.123 1.00 73.06 195 GLN A CA 1
ATOM 1521 C C . GLN A 1 195 ? 5.744 -0.817 11.964 1.00 73.06 195 GLN A C 1
ATOM 1523 O O . GLN A 1 195 ? 5.092 -0.189 12.792 1.00 73.06 195 GLN A O 1
ATOM 1528 N N . ARG A 1 196 ? 6.229 -0.243 10.862 1.00 78.69 196 ARG A N 1
ATOM 1529 C CA . ARG A 1 196 ? 6.050 1.183 10.582 1.00 78.69 196 ARG A CA 1
ATOM 1530 C C . ARG A 1 196 ? 4.629 1.509 10.122 1.00 78.69 196 ARG A C 1
ATOM 1532 O O . ARG A 1 196 ? 4.068 0.790 9.290 1.00 78.69 196 ARG A O 1
ATOM 1539 N N . ASN A 1 197 ? 4.129 2.658 10.562 1.00 87.12 197 ASN A N 1
ATOM 1540 C CA . ASN A 1 197 ? 2.952 3.288 9.974 1.00 87.12 197 ASN A CA 1
ATOM 1541 C C . ASN A 1 197 ? 3.301 3.853 8.593 1.00 87.12 197 ASN A C 1
ATOM 1543 O O . ASN A 1 197 ? 4.446 4.235 8.318 1.00 87.12 197 ASN A O 1
ATOM 1547 N N . TYR A 1 198 ? 2.304 3.937 7.720 1.00 89.38 198 TYR A N 1
ATOM 1548 C CA . TYR A 1 198 ? 2.424 4.664 6.464 1.00 89.38 198 TYR A CA 1
ATOM 1549 C C . TYR A 1 198 ? 1.461 5.828 6.443 1.00 89.38 198 TYR A C 1
ATOM 1551 O O . TYR A 1 198 ? 0.277 5.651 6.685 1.00 89.38 198 TYR A O 1
ATOM 1559 N N . ILE A 1 199 ? 1.961 7.001 6.077 1.00 92.12 199 ILE A N 1
ATOM 1560 C CA . ILE A 1 199 ? 1.128 8.183 5.917 1.00 92.12 199 ILE A CA 1
ATOM 1561 C C . ILE A 1 199 ? 1.198 8.601 4.455 1.00 92.12 199 ILE A C 1
ATOM 1563 O O . ILE A 1 199 ? 2.282 8.801 3.889 1.00 92.12 199 ILE A O 1
ATOM 1567 N N . PHE A 1 200 ? 0.024 8.701 3.847 1.00 93.50 200 PHE A N 1
ATOM 1568 C CA . PHE A 1 200 ? -0.156 9.085 2.458 1.00 93.50 200 PHE A CA 1
ATOM 1569 C C . PHE A 1 200 ? -1.060 10.303 2.365 1.00 93.50 200 PHE A C 1
ATOM 1571 O O . PHE A 1 200 ? -1.853 10.564 3.261 1.00 93.50 200 PHE A O 1
ATOM 1578 N N . ALA A 1 201 ? -0.944 11.039 1.268 1.00 92.19 201 ALA A N 1
ATOM 1579 C CA . ALA A 1 201 ? -1.881 12.079 0.885 1.00 92.19 201 ALA A CA 1
ATOM 1580 C C . ALA A 1 201 ? -2.160 12.003 -0.616 1.00 92.19 201 ALA A C 1
ATOM 1582 O O . ALA A 1 201 ? -1.244 11.775 -1.417 1.00 92.19 201 ALA A O 1
ATOM 1583 N N . THR A 1 202 ? -3.419 12.206 -0.983 1.00 89.56 202 THR A N 1
ATOM 1584 C CA . THR A 1 202 ? -3.867 12.337 -2.372 1.00 89.56 202 THR A CA 1
ATOM 1585 C C . THR A 1 202 ? -3.905 13.803 -2.802 1.00 89.56 202 THR A C 1
ATOM 1587 O O . THR A 1 202 ? -3.795 14.714 -1.981 1.00 89.56 202 THR A O 1
ATOM 1590 N N . GLU A 1 203 ? -4.038 14.039 -4.107 1.00 82.69 203 GLU A N 1
ATOM 1591 C CA . GLU A 1 203 ? -4.188 15.391 -4.664 1.00 82.69 203 GLU A CA 1
ATOM 1592 C C . GLU A 1 203 ? -5.603 15.949 -4.427 1.00 82.69 203 GLU A C 1
ATOM 1594 O O . GLU A 1 203 ? -5.758 17.153 -4.228 1.00 82.69 203 GLU A O 1
ATOM 1599 N N . SER A 1 204 ? -6.620 15.080 -4.361 1.00 80.88 204 SER A N 1
ATOM 1600 C CA . SER A 1 204 ? -8.008 15.457 -4.080 1.00 80.88 204 SER A CA 1
ATOM 1601 C C . SER A 1 204 ? -8.686 14.546 -3.051 1.00 80.88 204 SER A C 1
ATOM 1603 O O . SER A 1 204 ? -8.254 13.421 -2.785 1.00 80.88 204 SER A O 1
ATOM 1605 N N . GLU A 1 205 ? -9.799 15.015 -2.485 1.00 76.31 205 GLU A N 1
ATOM 1606 C CA . GLU A 1 205 ? -10.656 14.201 -1.616 1.00 76.31 205 GLU A CA 1
ATOM 1607 C C . GLU A 1 205 ? -11.354 13.065 -2.376 1.00 76.31 205 GLU A C 1
ATOM 1609 O O . GLU A 1 205 ? -11.637 12.015 -1.804 1.00 76.31 205 GLU A O 1
ATOM 1614 N N . MET A 1 206 ? -11.608 13.254 -3.671 1.00 75.31 206 MET A N 1
ATOM 1615 C CA . MET A 1 206 ? -12.228 12.230 -4.507 1.00 75.31 206 MET A CA 1
ATOM 1616 C C . MET A 1 206 ? -11.271 11.055 -4.736 1.00 75.31 206 MET A C 1
ATOM 1618 O O . MET A 1 206 ? -11.686 9.905 -4.633 1.00 75.31 206 MET A O 1
ATOM 1622 N N . ASP A 1 207 ? -9.980 11.334 -4.928 1.00 77.12 207 ASP A N 1
ATOM 1623 C CA . ASP A 1 207 ? -8.939 10.303 -5.033 1.00 77.12 207 ASP A CA 1
ATOM 1624 C C . ASP A 1 207 ? -8.734 9.542 -3.723 1.00 77.12 207 ASP A C 1
ATOM 1626 O O . ASP A 1 207 ? -8.370 8.373 -3.743 1.00 77.12 207 ASP A O 1
ATOM 1630 N N . LYS A 1 208 ? -8.997 10.185 -2.581 1.00 76.50 208 LYS A N 1
ATOM 1631 C CA . LYS A 1 208 ? -8.902 9.554 -1.257 1.00 76.50 208 LYS A CA 1
ATOM 1632 C C . LYS A 1 208 ? -9.966 8.475 -1.033 1.00 76.50 208 LYS A C 1
ATOM 1634 O O . LYS A 1 208 ? -9.775 7.603 -0.193 1.00 76.50 208 LYS A O 1
ATOM 1639 N N . LYS A 1 209 ? -11.102 8.565 -1.734 1.00 73.88 209 LYS A N 1
ATOM 1640 C CA . LYS A 1 209 ? -12.241 7.641 -1.599 1.00 73.88 209 LYS A CA 1
ATOM 1641 C C . LYS A 1 209 ? -12.151 6.420 -2.526 1.00 73.88 209 LYS A C 1
ATOM 1643 O O . LYS A 1 209 ? -13.013 5.552 -2.421 1.00 73.88 209 LYS A O 1
ATOM 1648 N N . ARG A 1 210 ? -11.181 6.391 -3.445 1.00 69.44 210 ARG A N 1
ATOM 1649 C CA . ARG A 1 210 ? -10.924 5.270 -4.362 1.00 69.44 210 ARG A CA 1
ATOM 1650 C C . ARG A 1 210 ? -10.139 4.166 -3.669 1.00 69.44 210 ARG A C 1
ATOM 1652 O O . ARG A 1 210 ? -10.425 2.995 -3.986 1.00 69.44 210 ARG A O 1
#

Mean predicted aligned error: 14.11 Å

pLDDT: mean 75.2, std 16.01, range [31.02, 94.75]

Radius of gyration: 20.05 Å; Cα contacts (8 Å, |Δi|>4): 347; chains: 1; bounding box: 50×48×51 Å